Protein AF-A0A3L6TKT5-F1 (afdb_monomer)

Secondary structure (DSSP, 8-state):
----------------------------S-TT-GGG-TT--HHHHHHHHHHHSS-TTT--------PPPPPP-----S--PPPPTTTGGGG------PPPHHHHHHHHHHHHHHHHHHHHHHHHHHHHHHHHHHHHHHHHHHHHHHHHHHHHHS--TT--HHHHHHHHHHHHHHHHHHHHHTT-

Nearest PDB structures (foldseek):
  8otz-assembly1_Bz  TM=1.711E-01  e=2.193E+00  Bos taurus

Solvent-accessible surface area (backbone atoms only — not comparable to full-atom values): 12176 Å² total; per-residue (Å²): 142,87,88,81,91,81,87,87,83,90,80,88,85,87,85,81,81,79,80,78,70,81,78,76,76,79,80,79,84,66,85,76,66,64,87,78,58,88,84,71,50,72,67,54,54,53,52,50,50,60,52,64,76,40,58,81,89,76,49,80,71,80,80,68,84,79,75,87,78,79,87,80,87,72,94,74,82,91,70,91,7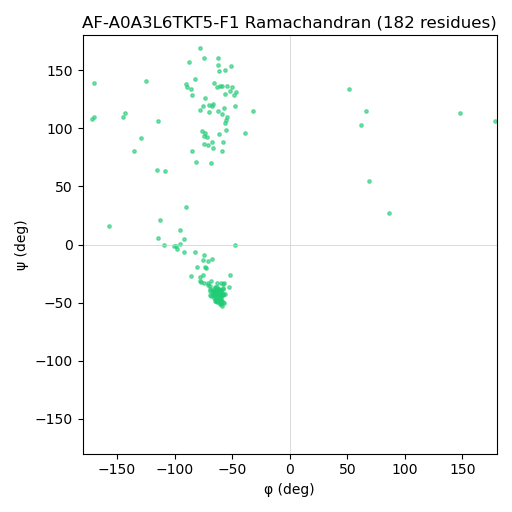0,79,80,68,74,70,66,66,58,74,71,63,70,74,74,90,71,69,79,46,74,65,56,55,50,51,52,53,51,52,50,51,52,49,52,53,49,51,51,55,51,48,54,50,50,52,49,53,53,48,53,51,49,54,53,50,52,52,52,52,51,52,51,45,49,48,53,39,52,52,61,73,70,52,84,63,88,87,53,51,72,69,56,47,53,50,50,53,51,48,49,50,54,36,46,51,56,54,54,59,67,72,73,114

Organism: Panicum miliaceum (NCBI:txid4540)

Foldseek 3Di:
DDDDDDDDDDDDDDDDPPPPDPPPPPPPPDPPPPVPDPDDDPVNVVVVVVLVPDDPVVRDDPPDPDDDDDDDDDDDDDDDDPPDPPVVVVPCPPPPDDQDPVNVVVVVVVVVVVVVVVVVVVVVVVVVVVVVVVVVVVVVLVVLVVVLVCLVPDDCPPDDPVVVVVSVVSNVVSVCVNVVVVVD

pLDDT: mean 71.4, std 21.64, range [36.22, 97.0]

Structure (mmCIF, N/CA/C/O backbone):
data_AF-A0A3L6TKT5-F1
#
_entry.id   AF-A0A3L6TKT5-F1
#
loop_
_atom_site.group_PDB
_atom_site.id
_atom_site.type_symbol
_atom_site.label_atom_id
_atom_site.label_alt_id
_atom_site.label_comp_id
_atom_site.label_asym_id
_atom_site.label_entity_id
_atom_site.label_seq_id
_atom_site.pdbx_PDB_ins_code
_atom_site.Cartn_x
_atom_site.Cartn_y
_atom_site.Cartn_z
_atom_site.occupancy
_atom_site.B_iso_or_equiv
_atom_site.auth_seq_id
_atom_site.auth_comp_id
_atom_site.auth_asym_id
_atom_site.auth_atom_id
_atom_site.pdbx_PDB_model_num
ATOM 1 N N . MET A 1 1 ? -20.736 -59.157 -5.154 1.00 41.62 1 MET A N 1
ATOM 2 C CA . MET A 1 1 ? -19.929 -60.295 -4.668 1.00 41.62 1 MET A CA 1
ATOM 3 C C . MET A 1 1 ? -19.460 -61.084 -5.874 1.00 41.62 1 MET A C 1
ATOM 5 O O . MET A 1 1 ? -20.331 -61.507 -6.612 1.00 41.62 1 MET A O 1
ATOM 9 N N . THR A 1 2 ? -18.137 -61.177 -6.057 1.00 39.53 2 THR A N 1
ATOM 10 C CA . THR A 1 2 ? -17.295 -62.292 -6.565 1.00 39.53 2 THR A CA 1
ATOM 11 C C . THR A 1 2 ? -16.090 -61.717 -7.308 1.00 39.53 2 THR A C 1
ATOM 13 O O . THR A 1 2 ? -16.236 -61.061 -8.335 1.00 39.53 2 THR A O 1
ATOM 16 N N . ALA A 1 3 ? -14.911 -61.946 -6.730 1.00 39.81 3 ALA A N 1
ATOM 17 C CA . ALA A 1 3 ? -13.593 -61.629 -7.264 1.00 39.81 3 ALA A CA 1
ATOM 18 C C . ALA A 1 3 ? -13.055 -62.771 -8.146 1.00 39.81 3 ALA A C 1
ATOM 20 O O . ALA A 1 3 ? -13.444 -63.921 -7.953 1.00 39.81 3 ALA A O 1
ATOM 21 N N . SER A 1 4 ? -12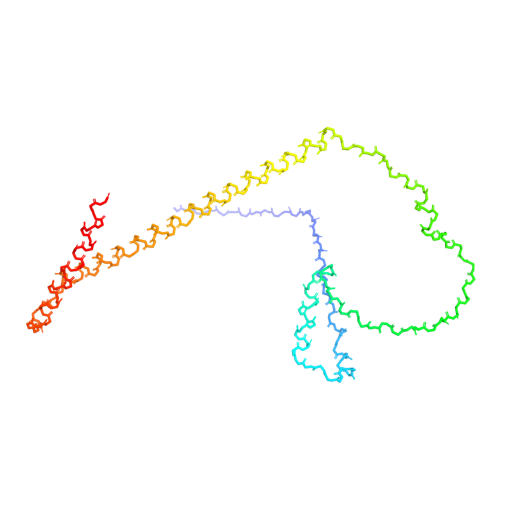.128 -62.453 -9.055 1.00 45.78 4 SER A N 1
ATOM 22 C CA . SER A 1 4 ? -11.096 -63.322 -9.673 1.00 45.78 4 SER A CA 1
ATOM 23 C C . SER A 1 4 ? -10.157 -62.369 -10.441 1.00 45.78 4 SER A C 1
ATOM 25 O O . SER A 1 4 ? -10.653 -61.611 -11.263 1.00 45.78 4 SER A O 1
ATOM 27 N N . SER A 1 5 ? -8.898 -62.100 -10.073 1.00 45.56 5 SER A N 1
ATOM 28 C CA . SER A 1 5 ? -7.685 -62.930 -9.917 1.00 45.56 5 SER A CA 1
ATOM 29 C C . SER A 1 5 ? -7.202 -63.618 -11.203 1.00 45.56 5 SER A C 1
ATOM 31 O O . SER A 1 5 ? -7.765 -64.641 -11.575 1.00 45.56 5 SER A O 1
ATOM 33 N N . SER A 1 6 ? -6.142 -63.072 -11.825 1.00 49.59 6 SER A N 1
ATOM 34 C CA . SER A 1 6 ? -4.991 -63.785 -12.439 1.00 49.59 6 SER A CA 1
ATOM 35 C C . SER A 1 6 ? -4.044 -62.745 -13.076 1.00 49.59 6 SER A C 1
ATOM 37 O O . SER A 1 6 ? -4.465 -62.010 -13.963 1.00 49.59 6 SER A O 1
ATOM 39 N N . VAL A 1 7 ? -2.880 -62.449 -12.488 1.00 39.94 7 VAL A N 1
ATOM 40 C CA . VAL A 1 7 ? -1.551 -63.045 -12.772 1.00 39.94 7 VAL A CA 1
ATOM 41 C C . VAL A 1 7 ? -1.015 -62.714 -14.176 1.00 39.94 7 VAL A C 1
ATOM 43 O O . VAL A 1 7 ? -1.566 -63.136 -15.188 1.00 39.94 7 VAL A O 1
ATOM 46 N N . ALA A 1 8 ? 0.087 -61.958 -14.183 1.00 43.41 8 ALA A N 1
ATOM 47 C CA . ALA A 1 8 ? 0.949 -61.640 -15.320 1.00 43.41 8 ALA A CA 1
ATOM 48 C C . ALA A 1 8 ? 1.897 -62.803 -15.680 1.00 43.41 8 ALA A C 1
ATOM 50 O O . ALA A 1 8 ? 2.092 -63.707 -14.865 1.00 43.41 8 ALA A O 1
ATOM 51 N N . PRO A 1 9 ? 2.579 -62.708 -16.835 1.00 48.03 9 PRO A N 1
ATOM 52 C CA . PRO A 1 9 ? 3.970 -63.138 -16.918 1.00 48.03 9 PRO A CA 1
ATOM 53 C C . PRO A 1 9 ? 4.919 -62.045 -17.449 1.00 48.03 9 PRO A C 1
ATOM 55 O O . PRO A 1 9 ? 4.594 -61.291 -18.366 1.00 48.03 9 PRO A O 1
ATOM 58 N N . GLU A 1 10 ? 6.099 -62.013 -16.826 1.00 42.25 10 GLU A N 1
ATOM 59 C CA . GLU A 1 10 ? 7.354 -61.353 -17.212 1.00 42.25 10 GLU A CA 1
ATOM 60 C C . GLU A 1 10 ? 7.887 -61.758 -18.595 1.00 42.25 10 GLU A C 1
ATOM 62 O O . GLU A 1 10 ? 7.741 -62.913 -18.988 1.00 42.25 10 GLU A O 1
ATOM 67 N N . VAL A 1 11 ? 8.597 -60.818 -19.240 1.00 44.34 11 VAL A N 1
ATOM 68 C CA . VAL A 1 11 ? 9.955 -60.913 -19.845 1.00 44.34 11 VAL A CA 1
ATOM 69 C C . VAL A 1 11 ? 10.346 -59.472 -20.258 1.00 44.34 11 VAL A C 1
ATOM 71 O O . VAL A 1 11 ? 9.609 -58.845 -21.011 1.00 44.34 11 VAL A O 1
ATOM 74 N N . ALA A 1 12 ? 11.281 -58.779 -19.586 1.00 36.22 12 ALA A N 1
ATOM 75 C CA . ALA A 1 12 ? 12.746 -58.781 -19.790 1.00 36.22 12 ALA A CA 1
ATOM 76 C C . ALA A 1 12 ? 13.151 -58.518 -21.258 1.00 36.22 12 ALA A C 1
ATOM 78 O O . ALA A 1 12 ? 12.627 -59.172 -22.148 1.00 36.22 12 ALA A O 1
ATOM 79 N N . ALA A 1 13 ? 14.100 -57.668 -21.639 1.00 39.62 13 ALA A N 1
ATOM 80 C CA . ALA A 1 13 ? 14.947 -56.649 -21.028 1.00 39.62 13 ALA A CA 1
ATOM 81 C C . ALA A 1 13 ? 15.610 -55.946 -22.237 1.00 39.62 13 ALA A C 1
ATOM 83 O O . ALA A 1 13 ? 15.997 -56.647 -23.171 1.00 39.62 13 ALA A O 1
ATOM 84 N N . ASP A 1 14 ? 15.761 -54.623 -22.253 1.00 37.31 14 ASP A N 1
ATOM 85 C CA . ASP A 1 14 ? 16.830 -54.008 -23.052 1.00 37.31 14 ASP A CA 1
ATOM 86 C C . ASP A 1 14 ? 17.353 -52.790 -22.298 1.00 37.31 14 ASP A C 1
ATOM 88 O O . ASP A 1 14 ? 16.624 -51.831 -22.033 1.00 37.31 14 ASP A O 1
ATOM 92 N N . GLY A 1 15 ? 18.577 -52.953 -21.810 1.00 37.16 15 GLY A N 1
ATOM 93 C CA . GLY A 1 15 ? 19.245 -52.061 -20.887 1.00 37.16 15 GLY A CA 1
ATOM 94 C C . GLY A 1 15 ? 20.044 -50.997 -21.620 1.00 37.16 15 GLY A C 1
ATOM 95 O O . GLY A 1 15 ? 20.783 -51.281 -22.560 1.00 37.16 15 GLY A O 1
ATOM 96 N N . HIS A 1 16 ? 19.947 -49.779 -21.110 1.00 36.56 16 HIS A N 1
ATOM 97 C CA . HIS A 1 16 ? 21.021 -48.806 -21.203 1.00 36.56 16 HIS A CA 1
ATOM 98 C C . HIS A 1 16 ? 21.145 -48.173 -19.820 1.00 36.56 16 HIS A C 1
ATOM 100 O O . HIS A 1 16 ? 20.526 -47.158 -19.511 1.00 36.56 16 HIS A O 1
ATOM 106 N N . GLU A 1 17 ? 21.832 -48.901 -18.943 1.00 38.47 17 GLU A N 1
ATOM 107 C CA . GLU A 1 17 ? 22.415 -48.341 -17.732 1.00 38.47 17 GLU A CA 1
ATOM 108 C C . GLU A 1 17 ? 23.623 -47.527 -18.198 1.00 38.47 17 GLU A C 1
ATOM 110 O O . GLU A 1 17 ? 24.689 -48.075 -18.472 1.00 38.47 17 GLU A O 1
ATOM 115 N N . ASP A 1 18 ? 23.421 -46.223 -18.378 1.00 40.53 18 ASP A N 1
ATOM 116 C CA . ASP A 1 18 ? 24.531 -45.283 -18.339 1.00 40.53 18 ASP A CA 1
ATOM 117 C C . ASP A 1 18 ? 24.966 -45.198 -16.872 1.00 40.53 18 ASP A C 1
ATOM 119 O O . ASP A 1 18 ? 24.396 -44.464 -16.061 1.00 40.53 18 ASP A O 1
ATOM 123 N N . ASP A 1 19 ? 25.941 -46.044 -16.537 1.00 44.38 19 ASP A N 1
ATOM 124 C CA .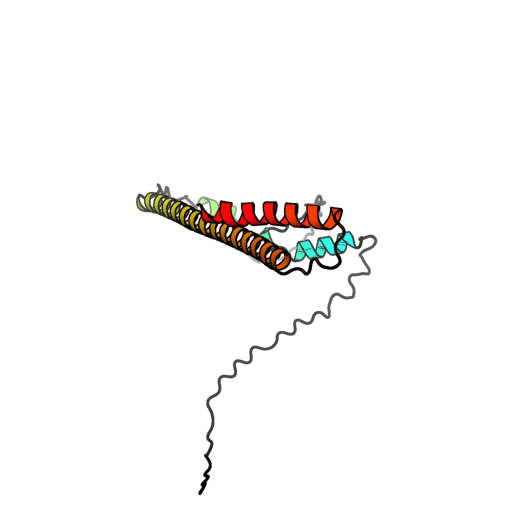 ASP A 1 19 ? 26.829 -45.895 -15.391 1.00 44.38 19 ASP A CA 1
ATOM 125 C C . ASP A 1 19 ? 27.582 -44.560 -15.534 1.00 44.38 19 ASP A C 1
ATOM 127 O O . ASP A 1 19 ? 28.739 -44.513 -15.959 1.00 44.38 19 ASP A O 1
ATOM 131 N N . ASP A 1 20 ? 26.937 -43.453 -15.167 1.00 41.00 20 ASP A N 1
ATOM 132 C CA . ASP A 1 20 ? 27.659 -42.242 -14.793 1.00 41.00 20 ASP A CA 1
ATOM 133 C C . ASP A 1 20 ? 28.242 -42.484 -13.400 1.00 41.00 20 ASP A C 1
ATOM 135 O O . ASP A 1 20 ? 27.643 -42.216 -12.358 1.00 41.00 20 ASP A O 1
ATOM 139 N N . VAL A 1 21 ? 29.427 -43.091 -13.447 1.00 46.44 21 VAL A N 1
ATOM 140 C CA . VAL A 1 21 ? 30.419 -43.210 -12.387 1.00 46.44 21 VAL A CA 1
ATOM 141 C C . VAL A 1 21 ? 30.362 -41.970 -11.500 1.00 46.44 21 VAL A C 1
ATOM 143 O O . VAL A 1 21 ? 30.684 -40.863 -11.932 1.00 46.44 21 VAL A O 1
ATOM 146 N N . GLU A 1 22 ? 29.969 -42.175 -10.243 1.00 41.38 22 GLU A N 1
ATOM 147 C CA . GLU A 1 22 ? 30.253 -41.237 -9.168 1.00 41.38 22 GLU A CA 1
ATOM 148 C C . GLU A 1 22 ? 31.771 -41.020 -9.149 1.00 41.38 22 GLU A C 1
ATOM 150 O O . GLU A 1 22 ? 32.534 -41.850 -8.648 1.00 41.38 22 GLU A O 1
ATOM 155 N N . GLU A 1 23 ? 32.233 -39.924 -9.756 1.00 42.47 23 GLU A N 1
ATOM 156 C CA . GLU A 1 23 ? 33.564 -39.396 -9.500 1.00 42.47 23 GLU A CA 1
ATOM 157 C C . GLU A 1 23 ? 33.571 -38.908 -8.047 1.00 42.47 23 GLU A C 1
ATOM 159 O O . GLU A 1 23 ? 33.373 -37.729 -7.748 1.00 42.47 23 GLU A O 1
ATOM 164 N N . GLU A 1 24 ? 33.796 -39.843 -7.122 1.00 42.78 24 GLU A N 1
ATOM 165 C CA . GLU A 1 24 ? 34.421 -39.535 -5.846 1.00 42.78 24 GLU A CA 1
ATOM 166 C C . GLU A 1 24 ? 35.786 -38.903 -6.162 1.00 42.78 24 GLU A C 1
ATOM 168 O O . GLU A 1 24 ? 36.814 -39.574 -6.290 1.00 42.78 24 GLU A O 1
ATOM 173 N N . GLU A 1 25 ? 35.804 -37.579 -6.333 1.00 41.38 25 GLU A N 1
ATOM 174 C CA . GLU A 1 25 ? 37.030 -36.802 -6.230 1.00 41.38 25 GLU A CA 1
ATOM 175 C C . GLU A 1 25 ? 37.555 -36.977 -4.801 1.00 41.38 25 GLU A C 1
ATOM 177 O O . GLU A 1 25 ? 37.144 -36.301 -3.854 1.00 41.38 25 GLU A O 1
ATOM 182 N N . ASN A 1 26 ? 38.472 -37.937 -4.678 1.00 39.47 26 ASN A N 1
ATOM 183 C CA . ASN A 1 26 ? 39.412 -38.122 -3.585 1.00 39.47 26 ASN A CA 1
ATOM 184 C C . ASN A 1 26 ? 39.946 -36.765 -3.095 1.00 39.47 26 ASN A C 1
ATOM 186 O O . ASN A 1 26 ? 40.917 -36.228 -3.625 1.00 39.47 26 ASN A O 1
ATOM 190 N N . ASN A 1 27 ? 39.338 -36.229 -2.038 1.00 46.75 27 ASN A N 1
ATOM 191 C CA . ASN A 1 27 ? 39.812 -35.052 -1.310 1.00 46.75 27 ASN A CA 1
ATOM 192 C C . ASN A 1 27 ? 40.755 -35.441 -0.155 1.00 46.75 27 ASN A C 1
ATOM 194 O O . ASN A 1 27 ? 40.785 -34.778 0.880 1.00 46.75 27 ASN A O 1
ATOM 198 N N . GLU A 1 28 ? 41.535 -36.514 -0.306 1.00 47.41 28 GLU A N 1
ATOM 199 C CA . GLU A 1 28 ? 42.464 -36.975 0.739 1.00 47.41 28 GLU A CA 1
ATOM 200 C C . GLU A 1 28 ? 43.889 -36.408 0.619 1.00 47.41 28 GLU A C 1
ATOM 202 O O . GLU A 1 28 ? 44.754 -36.719 1.434 1.00 47.41 28 GLU A O 1
ATOM 207 N N . GLU A 1 29 ? 44.150 -35.498 -0.322 1.00 50.06 29 GLU A N 1
ATOM 208 C CA . GLU A 1 29 ? 45.457 -34.840 -0.440 1.00 50.06 29 GLU A CA 1
ATOM 209 C C . GLU A 1 29 ? 45.392 -33.333 -0.174 1.00 50.06 29 GLU A C 1
ATOM 211 O O . GLU A 1 29 ? 45.695 -32.532 -1.051 1.00 50.06 29 GLU A O 1
ATOM 216 N N . ASP A 1 30 ? 45.034 -32.897 1.038 1.00 46.81 30 ASP A N 1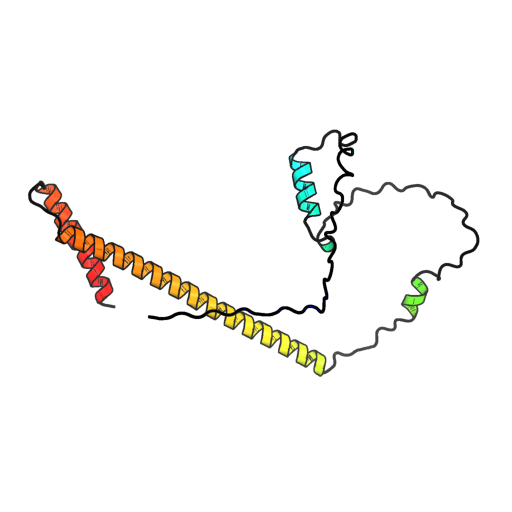
ATOM 217 C CA . ASP A 1 30 ? 45.428 -31.538 1.465 1.00 46.81 30 ASP A CA 1
ATOM 218 C C . ASP A 1 30 ? 45.476 -31.306 2.990 1.00 46.81 30 ASP A C 1
ATOM 220 O O . ASP A 1 30 ? 45.579 -30.164 3.453 1.00 46.81 30 ASP A O 1
ATOM 224 N N . GLU A 1 31 ? 45.491 -32.360 3.815 1.00 47.41 31 GLU A N 1
ATOM 225 C CA . GLU A 1 31 ? 45.613 -32.189 5.274 1.00 47.41 31 GLU A CA 1
ATOM 226 C C . GLU A 1 31 ? 47.007 -31.717 5.729 1.00 47.41 31 GLU A C 1
ATOM 228 O O . GLU A 1 31 ? 47.158 -31.217 6.844 1.00 47.41 31 GLU A O 1
ATOM 233 N N . ASN A 1 32 ? 48.037 -31.771 4.874 1.00 52.03 32 ASN A N 1
ATOM 234 C CA . ASN A 1 32 ? 49.418 -31.522 5.306 1.00 52.03 32 ASN A CA 1
ATOM 235 C C . ASN A 1 32 ? 50.092 -30.251 4.750 1.00 52.03 32 ASN A C 1
ATOM 237 O O . ASN A 1 32 ? 51.317 -30.126 4.781 1.00 52.03 32 ASN A O 1
ATOM 241 N N . ASN A 1 33 ? 49.332 -29.250 4.291 1.00 47.97 33 ASN A N 1
ATOM 242 C CA . ASN A 1 33 ? 49.908 -27.929 3.970 1.00 47.97 33 ASN A CA 1
ATOM 243 C C . ASN A 1 33 ? 49.799 -26.910 5.126 1.00 47.97 33 ASN A C 1
ATOM 245 O O . ASN A 1 33 ? 50.034 -25.710 4.954 1.00 47.97 33 ASN A O 1
ATOM 249 N N . GLN A 1 34 ? 49.454 -27.368 6.332 1.00 49.91 34 GLN A N 1
ATOM 250 C CA . GLN A 1 34 ? 49.451 -26.521 7.530 1.00 49.91 34 GLN A CA 1
ATOM 251 C C . GLN A 1 34 ? 50.870 -26.247 8.055 1.00 49.91 34 GLN A C 1
ATOM 253 O O . GLN A 1 34 ? 51.125 -25.186 8.623 1.00 49.91 34 GLN A O 1
ATOM 258 N N . GLY A 1 35 ? 51.831 -27.137 7.780 1.00 48.78 35 GLY A N 1
ATOM 259 C CA . GLY A 1 35 ? 53.201 -27.034 8.297 1.00 48.78 35 GLY A CA 1
ATOM 260 C C . GLY A 1 35 ? 54.033 -25.859 7.761 1.00 48.78 35 GLY A C 1
ATOM 261 O O . GLY A 1 35 ? 55.088 -25.562 8.315 1.00 48.78 35 GLY A O 1
ATOM 262 N N . ARG A 1 36 ? 53.590 -25.163 6.700 1.00 56.25 36 ARG A N 1
ATOM 263 C CA . ARG A 1 36 ? 54.328 -24.029 6.094 1.00 56.25 36 ARG A CA 1
ATOM 264 C C . ARG A 1 36 ? 53.631 -22.672 6.215 1.00 56.25 36 ARG A C 1
ATOM 266 O O . ARG A 1 36 ? 54.121 -21.693 5.655 1.00 56.25 36 ARG A O 1
ATOM 273 N N . ARG A 1 37 ? 52.503 -22.576 6.926 1.00 57.16 37 ARG A N 1
ATOM 274 C CA . ARG A 1 37 ? 51.708 -21.335 7.025 1.00 57.16 37 ARG A CA 1
ATOM 275 C C . ARG A 1 37 ? 51.830 -20.716 8.410 1.00 57.16 37 ARG A C 1
ATOM 277 O O . ARG A 1 37 ? 50.857 -20.577 9.140 1.00 57.16 37 ARG A O 1
ATOM 284 N N . LEU A 1 38 ? 53.045 -20.317 8.774 1.00 56.38 38 LEU A N 1
ATOM 285 C CA . LEU A 1 38 ? 53.24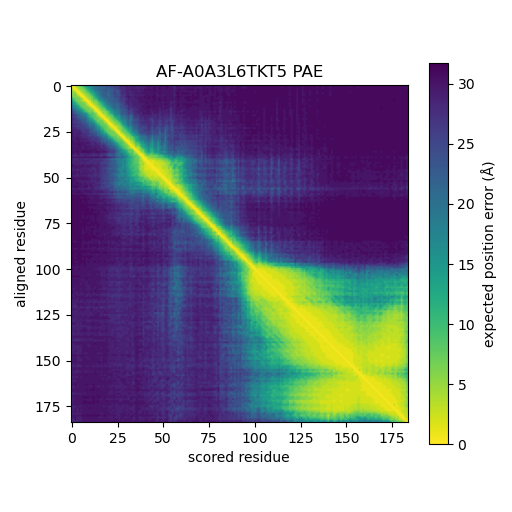6 -19.492 9.961 1.00 56.38 38 LEU A CA 1
ATOM 286 C C . LEU A 1 38 ? 52.626 -18.104 9.703 1.00 56.38 38 LEU A C 1
ATOM 288 O O . LEU A 1 38 ? 53.058 -17.400 8.792 1.00 56.38 38 LEU A O 1
ATOM 292 N N . SER A 1 39 ? 51.632 -17.730 10.522 1.00 61.25 39 SER A N 1
ATOM 293 C CA . SER A 1 39 ? 50.986 -16.402 10.665 1.00 61.25 39 SER A CA 1
ATOM 294 C C . SER A 1 39 ? 49.807 -15.997 9.759 1.00 61.25 39 SER A C 1
ATOM 296 O O . SER A 1 39 ? 49.576 -14.806 9.573 1.00 61.25 39 SER A O 1
ATOM 298 N N . TRP A 1 40 ? 49.003 -16.927 9.234 1.00 59.28 40 TRP A N 1
ATOM 299 C CA . TRP A 1 40 ? 47.724 -16.526 8.617 1.00 59.28 40 TRP A CA 1
ATOM 300 C C . TRP A 1 40 ? 46.636 -16.417 9.681 1.00 59.28 40 TRP A C 1
ATOM 302 O O . TRP A 1 40 ? 46.438 -17.347 10.462 1.00 59.28 40 TRP A O 1
ATOM 312 N N . THR A 1 41 ? 45.936 -15.285 9.716 1.00 67.88 41 THR A N 1
ATOM 313 C CA . THR A 1 41 ? 44.765 -15.134 10.583 1.00 67.88 41 THR A CA 1
ATOM 314 C C . THR A 1 41 ? 43.580 -15.905 10.005 1.00 67.88 41 THR A C 1
ATOM 316 O O . THR A 1 41 ? 43.525 -16.213 8.811 1.00 67.88 41 THR A O 1
ATOM 319 N N . GLU A 1 42 ? 42.587 -16.201 10.836 1.00 67.44 42 GLU A N 1
ATOM 320 C CA . GLU A 1 42 ? 41.342 -16.827 10.385 1.00 67.44 42 GLU A CA 1
ATOM 321 C C . GLU A 1 42 ? 40.639 -15.998 9.294 1.00 67.44 42 GLU A C 1
ATOM 323 O O . GLU A 1 42 ? 40.114 -16.547 8.324 1.00 67.44 42 GLU A O 1
ATOM 328 N N . ALA A 1 43 ? 40.763 -14.670 9.362 1.00 68.19 43 ALA A N 1
ATOM 329 C CA . ALA A 1 43 ? 40.303 -13.757 8.321 1.00 68.19 43 ALA A CA 1
ATOM 330 C C . ALA A 1 43 ? 41.031 -13.960 6.977 1.00 68.19 43 ALA A C 1
ATOM 332 O O . ALA A 1 43 ? 40.402 -13.882 5.920 1.00 68.19 43 ALA A O 1
ATOM 333 N N . ASP A 1 44 ? 42.330 -14.273 6.990 1.00 72.06 44 ASP A N 1
ATOM 334 C CA . ASP A 1 44 ? 43.098 -14.538 5.768 1.00 72.06 44 ASP A CA 1
ATOM 335 C C . ASP A 1 44 ? 42.699 -15.873 5.123 1.00 72.06 44 ASP A C 1
ATOM 337 O O . ASP A 1 44 ? 42.664 -15.994 3.894 1.00 72.06 44 ASP A O 1
ATOM 341 N N . ASN A 1 45 ? 42.325 -16.863 5.938 1.00 72.62 45 ASN A N 1
ATOM 342 C CA . ASN A 1 45 ? 41.793 -18.138 5.455 1.00 72.62 45 ASN A CA 1
ATOM 343 C C . ASN A 1 45 ? 40.402 -17.977 4.830 1.00 72.62 45 ASN A C 1
ATOM 345 O O . ASN A 1 45 ? 40.158 -18.497 3.738 1.00 72.62 45 ASN A O 1
ATOM 349 N N . ILE A 1 46 ? 39.518 -17.208 5.471 1.00 73.19 46 ILE A N 1
ATOM 350 C CA . ILE A 1 46 ? 38.188 -16.877 4.939 1.00 73.19 46 ILE A CA 1
ATOM 351 C C . ILE A 1 46 ? 38.322 -16.116 3.614 1.00 73.19 46 ILE A C 1
ATOM 353 O O . ILE A 1 46 ? 37.662 -16.446 2.626 1.00 73.19 46 ILE A O 1
ATOM 357 N N . ARG A 1 47 ? 39.242 -15.148 3.547 1.00 69.88 47 ARG A N 1
ATOM 358 C CA . ARG A 1 47 ? 39.510 -14.380 2.328 1.00 69.88 47 ARG A CA 1
ATOM 359 C C . ARG A 1 47 ? 40.017 -15.259 1.187 1.00 69.88 47 ARG A C 1
ATOM 361 O O . ARG A 1 47 ? 39.650 -15.032 0.038 1.00 69.88 47 ARG A O 1
ATOM 368 N N . LEU A 1 48 ? 40.849 -16.259 1.476 1.00 69.25 48 LEU A N 1
ATOM 369 C CA . LEU A 1 48 ? 41.365 -17.153 0.443 1.00 69.25 48 LEU A CA 1
ATOM 370 C C . LEU A 1 48 ? 40.279 -18.068 -0.134 1.00 69.25 48 LEU A C 1
ATOM 372 O O . LEU A 1 48 ? 40.279 -18.287 -1.346 1.00 69.25 48 LEU A O 1
ATOM 376 N N . LYS A 1 49 ? 39.360 -18.559 0.708 1.00 69.94 49 LYS A N 1
ATOM 377 C CA . LYS A 1 49 ? 38.183 -19.320 0.260 1.00 69.94 49 LYS A CA 1
ATOM 378 C C . LYS A 1 49 ? 37.316 -18.469 -0.671 1.00 69.94 49 LYS A C 1
ATOM 380 O O . LYS A 1 49 ? 37.136 -18.833 -1.826 1.00 69.94 49 LYS A O 1
ATOM 385 N N . LEU A 1 50 ? 36.979 -17.249 -0.248 1.00 68.31 50 LEU A N 1
ATOM 386 C CA . LEU A 1 50 ? 36.185 -16.311 -1.050 1.00 68.31 50 LEU A CA 1
ATOM 387 C C . LEU A 1 50 ? 36.821 -15.980 -2.415 1.00 68.31 50 LEU A C 1
ATOM 389 O O . LEU A 1 50 ? 36.123 -15.768 -3.400 1.00 68.31 50 LEU A O 1
ATOM 393 N N . VAL A 1 51 ? 38.155 -15.932 -2.490 1.00 66.56 51 VAL A N 1
ATOM 394 C CA . VAL A 1 51 ? 38.892 -15.695 -3.744 1.00 66.56 51 VAL A CA 1
ATOM 395 C C . VAL A 1 51 ? 38.959 -16.951 -4.619 1.00 66.56 51 VAL A C 1
ATOM 397 O O . VAL A 1 51 ? 39.094 -16.821 -5.833 1.00 66.56 51 VAL A O 1
ATOM 400 N N . ARG A 1 52 ? 38.911 -18.162 -4.048 1.00 65.12 52 ARG A N 1
ATOM 401 C CA . ARG A 1 52 ? 38.851 -19.424 -4.809 1.00 65.12 52 ARG A CA 1
ATOM 402 C C . ARG A 1 52 ? 37.466 -19.666 -5.414 1.00 65.12 52 ARG A C 1
ATOM 404 O O . ARG A 1 52 ? 37.418 -20.156 -6.536 1.00 65.12 52 ARG A O 1
ATOM 411 N N . ASP A 1 53 ? 36.408 -19.232 -4.736 1.00 67.50 53 ASP A N 1
ATOM 412 C CA . ASP A 1 53 ? 35.020 -19.380 -5.200 1.00 67.50 53 ASP A CA 1
ATOM 413 C C . ASP A 1 53 ? 34.656 -18.408 -6.338 1.00 67.50 53 ASP A C 1
ATOM 415 O O . ASP A 1 53 ? 33.604 -18.522 -6.965 1.00 67.50 53 ASP A O 1
ATOM 419 N N . GLN A 1 54 ? 35.529 -17.440 -6.642 1.00 67.75 54 GLN A N 1
ATOM 420 C CA . GLN A 1 54 ? 35.339 -16.551 -7.782 1.00 67.75 54 GLN A CA 1
ATOM 421 C C . GLN A 1 54 ? 35.806 -17.192 -9.097 1.00 67.75 54 GLN A C 1
ATOM 423 O O . GLN A 1 54 ? 36.869 -17.826 -9.135 1.00 67.75 54 GLN A O 1
ATOM 428 N N . PRO A 1 55 ? 35.095 -16.948 -10.214 1.00 67.81 55 PRO A N 1
ATOM 429 C CA . PRO A 1 55 ? 35.551 -17.351 -11.535 1.00 67.81 55 PRO A CA 1
ATOM 430 C C . PRO A 1 55 ? 36.991 -16.892 -11.791 1.00 67.81 55 PRO A C 1
ATOM 432 O O . PRO A 1 55 ? 37.355 -15.746 -11.527 1.00 67.81 55 PRO A O 1
ATOM 435 N N . LYS A 1 56 ? 37.829 -17.775 -12.352 1.00 66.19 56 LYS A N 1
ATOM 436 C CA . LYS A 1 56 ? 39.272 -17.517 -12.550 1.00 66.19 56 LYS A CA 1
ATOM 437 C C . LYS A 1 56 ? 39.564 -16.189 -13.276 1.00 66.19 56 LYS A C 1
ATOM 439 O O . LYS A 1 56 ? 40.631 -15.617 -13.074 1.00 66.19 56 LYS A O 1
ATOM 444 N N . TRP A 1 57 ? 38.622 -15.700 -14.086 1.00 67.31 57 TRP A N 1
ATOM 445 C CA . TRP A 1 57 ? 38.715 -14.463 -14.864 1.00 67.31 57 TRP A CA 1
ATOM 446 C C . TRP A 1 57 ? 38.424 -13.171 -14.072 1.00 67.31 57 TRP A C 1
ATOM 448 O O . TRP A 1 57 ? 38.869 -12.111 -14.502 1.00 67.31 57 TRP A O 1
ATOM 458 N N . THR A 1 58 ? 37.759 -13.234 -12.910 1.00 63.47 58 THR A N 1
ATOM 459 C CA . THR A 1 58 ? 37.558 -12.084 -11.996 1.00 63.47 58 THR A CA 1
ATOM 460 C C . THR A 1 58 ? 38.547 -12.073 -10.827 1.00 63.47 58 THR A C 1
ATOM 462 O O . THR A 1 58 ? 38.535 -11.171 -9.986 1.00 63.47 58 THR A O 1
ATOM 465 N N . ARG A 1 59 ? 39.429 -13.077 -10.754 1.00 64.06 59 ARG A N 1
ATOM 466 C CA . ARG A 1 59 ? 40.332 -13.294 -9.624 1.00 64.06 59 ARG A CA 1
ATOM 467 C C . ARG A 1 59 ? 41.505 -12.312 -9.652 1.00 64.06 59 ARG A C 1
ATOM 469 O O . ARG A 1 59 ? 42.517 -12.526 -10.321 1.00 64.06 59 ARG A O 1
ATOM 476 N N . ASN A 1 60 ? 41.392 -11.239 -8.876 1.00 60.50 60 ASN A N 1
ATOM 477 C CA . ASN A 1 60 ? 42.451 -10.243 -8.727 1.00 60.50 60 ASN A CA 1
ATOM 478 C C . ASN A 1 60 ? 43.593 -10.782 -7.857 1.00 60.50 60 ASN A C 1
ATOM 480 O O . ASN A 1 60 ? 43.595 -10.650 -6.634 1.00 60.50 60 ASN A O 1
ATOM 484 N N . TYR A 1 61 ? 44.606 -11.365 -8.494 1.00 58.25 61 TYR A N 1
ATOM 485 C CA . TYR A 1 61 ? 45.883 -11.605 -7.834 1.00 58.25 61 TYR A CA 1
ATOM 486 C C . TYR A 1 61 ? 46.580 -10.265 -7.604 1.00 58.25 61 TYR A C 1
ATOM 488 O O . TYR A 1 61 ? 47.003 -9.609 -8.560 1.00 58.25 61 TYR A O 1
ATOM 496 N N . CYS A 1 62 ? 46.756 -9.871 -6.342 1.00 51.56 62 CYS A N 1
ATOM 497 C CA . CYS A 1 62 ? 47.724 -8.839 -5.994 1.00 51.56 62 CYS A CA 1
ATOM 498 C C . CYS A 1 62 ? 49.088 -9.282 -6.536 1.00 51.56 62 CYS A C 1
ATOM 500 O O . CYS A 1 62 ? 49.687 -10.234 -6.032 1.00 51.56 62 CYS A O 1
ATOM 502 N N . LYS A 1 63 ? 49.567 -8.630 -7.602 1.00 54.22 63 LYS A N 1
ATOM 503 C CA . LYS A 1 63 ? 50.884 -8.902 -8.181 1.00 54.22 63 LYS A CA 1
ATOM 504 C C . LYS A 1 63 ? 51.948 -8.453 -7.181 1.00 54.22 63 LYS A C 1
ATOM 506 O O . LYS A 1 63 ? 52.418 -7.320 -7.227 1.00 54.22 63 LYS A O 1
ATOM 511 N N . GLY A 1 64 ? 52.327 -9.347 -6.270 1.00 54.72 64 GLY A N 1
ATOM 512 C CA . GLY A 1 64 ? 53.563 -9.216 -5.510 1.00 54.72 64 GLY A CA 1
ATOM 513 C C . GLY A 1 64 ? 54.724 -9.050 -6.490 1.00 54.72 64 GLY A C 1
ATOM 514 O O . GLY A 1 64 ? 54.762 -9.707 -7.535 1.00 54.72 64 GLY A O 1
ATOM 515 N N . LYS A 1 65 ? 55.639 -8.119 -6.198 1.00 50.06 65 LYS A N 1
ATOM 516 C CA . LYS A 1 65 ? 56.796 -7.828 -7.051 1.00 50.06 65 LYS A CA 1
ATOM 517 C C . LYS A 1 65 ? 57.577 -9.123 -7.294 1.00 50.06 65 LYS A C 1
ATOM 519 O O . LYS A 1 65 ? 58.196 -9.651 -6.374 1.00 50.06 65 LYS A O 1
ATOM 524 N N . LYS A 1 66 ? 57.541 -9.638 -8.526 1.00 55.69 66 LYS A N 1
ATOM 525 C CA . LYS A 1 66 ? 58.352 -10.791 -8.925 1.00 55.69 66 LYS A CA 1
ATOM 526 C C . LYS A 1 66 ? 59.825 -10.400 -8.794 1.00 55.69 66 LYS A C 1
ATOM 528 O O . LYS A 1 66 ? 60.284 -9.506 -9.504 1.00 55.69 66 LYS A O 1
ATOM 533 N N . LYS A 1 67 ? 60.555 -11.048 -7.883 1.00 55.84 67 LYS A N 1
ATOM 534 C CA . LYS A 1 67 ? 62.019 -11.070 -7.947 1.00 55.84 67 LYS A CA 1
ATOM 535 C C . LYS A 1 67 ? 62.406 -11.783 -9.247 1.00 55.84 67 LYS A C 1
ATOM 537 O O . LYS A 1 67 ? 61.765 -12.762 -9.627 1.00 55.84 67 LYS A O 1
ATOM 542 N N . LYS A 1 68 ? 63.376 -11.221 -9.969 1.00 49.28 68 LYS A N 1
ATOM 543 C CA . LYS A 1 68 ? 63.940 -11.830 -11.176 1.00 49.28 68 LYS A CA 1
ATOM 544 C C . LYS A 1 68 ? 64.674 -13.096 -10.729 1.00 49.28 68 LYS A C 1
ATOM 546 O O . LYS A 1 68 ? 65.552 -12.985 -9.883 1.00 49.28 68 LYS A O 1
ATOM 551 N N . ASN A 1 69 ? 64.272 -14.252 -11.245 1.00 50.12 69 ASN A N 1
ATOM 552 C CA . ASN A 1 69 ? 65.032 -15.487 -11.084 1.00 50.12 69 ASN A CA 1
ATOM 553 C C . ASN A 1 69 ? 66.023 -15.587 -12.247 1.00 50.12 69 ASN A C 1
ATOM 555 O O . ASN A 1 69 ? 65.652 -15.305 -13.391 1.00 50.12 69 ASN A O 1
ATOM 559 N N . ASP A 1 70 ? 67.258 -15.947 -11.920 1.00 46.69 70 ASP A N 1
ATOM 560 C CA . ASP A 1 70 ? 68.366 -16.163 -12.848 1.00 46.69 70 ASP A CA 1
ATOM 561 C C . ASP A 1 70 ? 68.056 -17.300 -13.842 1.00 46.69 70 ASP A C 1
ATOM 563 O O . ASP A 1 70 ? 67.293 -18.216 -13.512 1.00 46.69 70 ASP A O 1
ATOM 567 N N . PRO A 1 71 ? 68.592 -17.252 -15.076 1.00 44.12 71 PRO A N 1
ATOM 568 C CA . PRO A 1 71 ? 68.324 -18.274 -16.078 1.00 44.12 71 PRO A CA 1
ATOM 569 C C . PRO A 1 71 ? 69.009 -19.591 -15.695 1.00 44.12 71 PRO A C 1
ATOM 571 O O . PRO A 1 71 ? 70.228 -19.661 -15.572 1.00 44.12 71 PRO A O 1
ATOM 574 N N . ILE A 1 72 ? 68.203 -20.638 -15.524 1.00 45.97 72 ILE A N 1
ATOM 575 C CA . ILE A 1 72 ? 68.666 -22.025 -15.480 1.00 45.97 72 ILE A CA 1
ATOM 576 C C . ILE A 1 72 ? 68.988 -22.429 -16.920 1.00 45.97 72 ILE A C 1
ATOM 578 O O . ILE A 1 72 ? 68.104 -22.394 -17.780 1.00 45.97 72 ILE A O 1
ATOM 582 N N . ASP A 1 73 ? 70.246 -22.779 -17.167 1.00 41.19 73 ASP A N 1
ATOM 583 C CA . ASP A 1 73 ? 70.713 -23.339 -18.431 1.00 41.19 73 ASP A CA 1
ATOM 584 C C . ASP A 1 73 ? 70.321 -24.821 -18.501 1.00 41.19 73 ASP A C 1
ATOM 586 O O . ASP A 1 73 ? 70.724 -25.631 -17.665 1.00 41.19 73 ASP A O 1
ATOM 590 N N . LEU A 1 74 ? 69.459 -25.154 -19.457 1.00 44.69 74 LEU A N 1
ATOM 591 C CA . LEU A 1 74 ? 69.043 -26.514 -19.784 1.00 44.69 74 LEU A CA 1
ATOM 592 C C . LEU A 1 74 ? 69.228 -26.664 -21.291 1.00 44.69 74 LEU A C 1
ATOM 594 O O . LEU A 1 74 ? 68.340 -26.335 -22.081 1.00 44.69 74 LEU A O 1
ATOM 598 N N . GLU A 1 75 ? 70.409 -27.146 -21.672 1.00 47.38 75 GLU A N 1
ATOM 599 C CA . GLU A 1 75 ? 70.673 -27.692 -22.998 1.00 47.38 75 GLU A CA 1
ATOM 600 C C . GLU A 1 75 ? 69.668 -28.820 -23.276 1.00 47.38 75 GLU A C 1
ATOM 602 O O . GLU A 1 75 ? 69.767 -29.923 -22.739 1.00 47.38 75 GLU A O 1
ATOM 607 N N . ILE A 1 76 ? 68.674 -28.540 -24.119 1.00 40.12 76 ILE A N 1
ATOM 608 C CA . ILE A 1 76 ? 67.808 -29.558 -24.712 1.00 40.12 76 ILE A CA 1
ATOM 609 C C . ILE A 1 76 ? 68.084 -29.549 -26.208 1.00 40.12 76 ILE A C 1
ATOM 611 O O . ILE A 1 76 ? 67.714 -28.629 -26.941 1.00 40.12 76 ILE A O 1
ATOM 615 N N . ALA A 1 77 ? 68.793 -30.591 -26.626 1.00 44.84 77 ALA A N 1
ATOM 616 C CA . ALA A 1 77 ? 69.075 -30.916 -28.005 1.00 44.84 77 ALA A CA 1
ATOM 617 C C . ALA A 1 77 ? 67.777 -31.114 -28.808 1.00 44.84 77 ALA A C 1
ATOM 619 O O . ALA A 1 77 ? 66.862 -31.808 -28.376 1.00 44.84 77 ALA A O 1
ATOM 620 N N . GLY A 1 78 ? 67.756 -30.544 -30.015 1.00 51.56 78 GLY A N 1
ATOM 621 C CA . GLY A 1 78 ? 67.066 -31.134 -31.161 1.00 51.56 78 GLY A CA 1
ATOM 622 C C . GLY A 1 78 ? 65.539 -31.176 -31.138 1.00 51.56 78 GLY A C 1
ATOM 623 O O . GLY A 1 78 ? 64.975 -32.226 -31.412 1.00 51.56 78 GLY A O 1
ATOM 624 N N . GLU A 1 79 ? 64.859 -30.045 -30.942 1.00 43.91 79 GLU A N 1
ATOM 625 C CA . GLU A 1 79 ? 63.466 -29.931 -31.393 1.00 43.91 79 GLU A CA 1
ATOM 626 C C . GLU A 1 79 ? 63.181 -28.519 -31.919 1.00 43.91 79 GLU A C 1
ATOM 628 O O . GLU A 1 79 ? 63.228 -27.526 -31.185 1.00 43.91 79 GLU A O 1
ATOM 633 N N . ALA A 1 80 ? 62.933 -28.411 -33.227 1.00 53.44 80 ALA A N 1
ATOM 634 C CA . ALA A 1 80 ? 62.605 -27.157 -33.894 1.00 53.44 80 ALA A CA 1
ATOM 635 C C . ALA A 1 80 ? 61.195 -26.706 -33.487 1.00 53.44 80 ALA A C 1
ATOM 637 O O . ALA A 1 80 ? 60.204 -26.980 -34.161 1.00 53.44 80 ALA A O 1
ATOM 638 N N . ARG A 1 81 ? 61.107 -26.003 -32.357 1.00 50.81 81 ARG A N 1
ATOM 639 C CA . ARG A 1 81 ? 59.878 -25.337 -31.914 1.00 50.81 81 ARG A CA 1
ATOM 640 C C . ARG A 1 81 ? 59.459 -24.303 -32.971 1.00 50.81 81 ARG A C 1
ATOM 642 O O . ARG A 1 81 ? 60.325 -23.570 -33.460 1.00 50.81 81 ARG A O 1
ATOM 649 N N . PRO A 1 82 ? 58.166 -24.203 -33.334 1.00 61.16 82 PRO A N 1
ATOM 650 C CA . PRO A 1 82 ? 57.712 -23.243 -34.333 1.00 61.16 82 PRO A CA 1
ATOM 651 C C . PRO A 1 82 ? 58.130 -21.828 -33.924 1.00 61.16 82 PRO A C 1
ATOM 653 O O . PRO A 1 82 ? 57.932 -21.415 -32.778 1.00 61.16 82 PRO A O 1
ATOM 656 N N . MET A 1 83 ? 58.754 -21.106 -34.863 1.00 49.12 83 MET A N 1
ATOM 657 C CA . MET A 1 83 ? 59.229 -19.739 -34.658 1.00 49.12 83 MET A CA 1
ATOM 658 C C . MET A 1 83 ? 58.152 -18.883 -33.986 1.00 49.12 83 MET A C 1
ATOM 660 O O . MET A 1 83 ? 56.996 -18.856 -34.409 1.00 49.12 83 MET A O 1
ATOM 664 N N . GLY A 1 84 ? 58.564 -18.171 -32.938 1.00 50.03 84 GLY A N 1
ATOM 665 C CA . GLY A 1 84 ? 57.697 -17.332 -32.127 1.00 50.03 84 GLY A CA 1
ATOM 666 C C . GLY A 1 84 ? 56.846 -16.344 -32.931 1.00 50.03 84 GLY A C 1
ATOM 667 O O . GLY A 1 84 ? 57.209 -15.862 -34.002 1.00 50.03 84 GLY A O 1
ATOM 668 N N . THR A 1 85 ? 55.723 -15.996 -32.312 1.00 57.72 85 THR A N 1
ATOM 669 C CA . THR A 1 85 ? 54.535 -15.232 -32.734 1.00 57.72 85 THR A CA 1
ATOM 670 C C . THR A 1 85 ? 54.760 -13.896 -33.469 1.00 57.72 85 THR A C 1
ATOM 672 O O . THR A 1 85 ? 53.794 -13.226 -33.832 1.00 57.72 85 THR A O 1
ATOM 675 N N . LYS A 1 86 ? 56.000 -13.457 -33.696 1.00 56.41 86 LYS A N 1
ATOM 676 C CA . LYS A 1 86 ? 56.302 -12.165 -34.331 1.00 56.41 86 LYS A CA 1
ATOM 677 C C . LYS A 1 86 ? 56.102 -12.186 -35.849 1.00 56.41 86 LYS A C 1
ATOM 679 O O . LYS A 1 86 ? 55.668 -11.181 -36.399 1.00 56.41 86 LYS A O 1
ATOM 684 N N . THR A 1 87 ? 56.336 -13.313 -36.519 1.00 50.34 87 THR A N 1
ATOM 685 C CA . THR A 1 87 ? 56.136 -13.431 -37.977 1.00 50.34 87 THR A CA 1
ATOM 686 C C . THR A 1 87 ? 54.695 -13.775 -38.361 1.00 50.34 87 THR A C 1
ATOM 688 O O . THR A 1 87 ? 54.238 -13.350 -39.418 1.00 50.34 87 THR A O 1
ATOM 691 N N . ALA A 1 88 ? 53.931 -14.443 -37.488 1.00 51.62 88 ALA A N 1
ATOM 692 C CA . ALA A 1 88 ? 52.507 -14.723 -37.715 1.00 51.62 88 ALA A CA 1
ATOM 693 C C . ALA A 1 88 ? 51.629 -13.455 -37.673 1.00 51.62 88 ALA A C 1
ATOM 695 O O . ALA A 1 88 ? 50.652 -13.352 -38.411 1.00 51.62 88 ALA A O 1
ATOM 696 N N . LYS A 1 89 ? 52.001 -12.447 -36.869 1.00 54.41 89 LYS A N 1
ATOM 697 C CA . LYS A 1 89 ? 51.286 -11.159 -36.829 1.00 54.41 89 LYS A CA 1
ATOM 698 C C . LYS A 1 89 ? 51.509 -10.284 -38.064 1.00 54.41 89 LYS A C 1
ATOM 700 O O . LYS A 1 89 ? 50.691 -9.413 -38.323 1.00 54.41 89 LYS A O 1
ATOM 705 N N . ALA A 1 90 ? 52.572 -10.515 -38.834 1.00 54.22 90 ALA A N 1
ATOM 706 C CA . ALA A 1 90 ? 52.886 -9.699 -40.008 1.00 54.22 90 ALA A CA 1
ATOM 707 C C . ALA A 1 90 ? 51.983 -9.991 -41.223 1.00 54.22 90 ALA A C 1
ATOM 709 O O . ALA A 1 90 ? 51.980 -9.212 -42.170 1.00 54.22 90 ALA A O 1
ATOM 710 N N . LYS A 1 91 ? 51.217 -11.094 -41.209 1.00 55.53 91 LYS A N 1
ATOM 711 C CA . LYS A 1 91 ? 50.274 -11.451 -42.286 1.00 55.53 91 LYS A CA 1
ATOM 712 C C . LYS A 1 91 ? 48.800 -11.320 -41.910 1.00 55.53 91 LYS A C 1
ATOM 714 O O . LYS A 1 91 ? 47.945 -11.549 -42.758 1.00 55.53 91 LYS A O 1
ATOM 719 N N . ALA A 1 92 ? 48.493 -10.910 -40.682 1.00 56.09 92 ALA A N 1
ATOM 720 C CA . ALA A 1 92 ? 47.142 -10.505 -40.323 1.00 56.09 92 ALA A CA 1
ATOM 721 C C . ALA A 1 92 ? 46.935 -9.054 -40.780 1.00 56.09 92 ALA A C 1
ATOM 723 O O . ALA A 1 92 ? 46.915 -8.129 -39.971 1.00 56.09 92 ALA A O 1
ATOM 724 N N . GLY A 1 93 ? 46.838 -8.852 -42.097 1.00 55.84 93 GLY A N 1
ATOM 725 C CA . GLY A 1 93 ? 46.166 -7.668 -42.609 1.00 55.84 93 GLY A CA 1
ATOM 726 C C . GLY A 1 93 ? 44.745 -7.725 -42.068 1.00 55.84 93 GLY A C 1
ATOM 727 O O . GLY A 1 93 ? 44.015 -8.664 -42.378 1.00 55.84 93 GLY A O 1
ATOM 728 N N . MET A 1 94 ? 44.396 -6.797 -41.179 1.00 60.59 94 MET A N 1
ATOM 729 C CA . MET A 1 94 ? 43.009 -6.617 -40.769 1.00 60.59 94 MET A CA 1
ATOM 730 C C . MET A 1 94 ? 42.245 -6.342 -42.073 1.00 60.59 94 MET A C 1
ATOM 732 O O . MET A 1 94 ? 42.645 -5.404 -42.771 1.00 60.59 94 MET A O 1
ATOM 736 N N . PRO A 1 95 ? 41.275 -7.176 -42.501 1.00 62.97 95 PRO A N 1
ATOM 737 C CA . PRO A 1 95 ? 40.442 -6.803 -43.631 1.00 62.97 95 PRO A CA 1
ATOM 738 C C . PRO A 1 95 ? 39.889 -5.416 -43.335 1.00 62.97 95 PRO A C 1
ATOM 740 O O . PRO A 1 95 ? 39.428 -5.166 -42.222 1.00 62.97 95 PRO A O 1
ATOM 743 N N . ASP A 1 96 ? 39.987 -4.519 -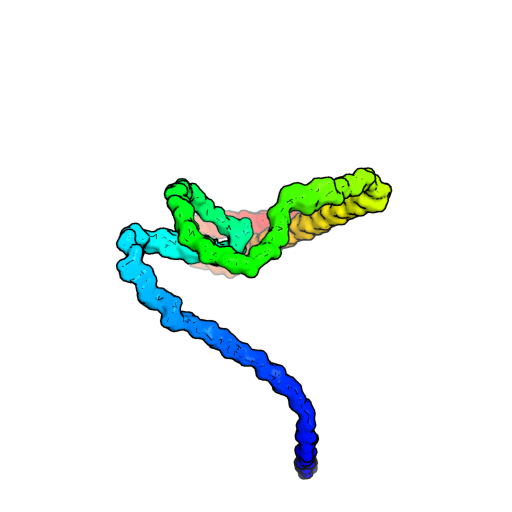44.310 1.00 60.41 96 ASP A N 1
ATOM 744 C CA . ASP A 1 96 ? 39.368 -3.199 -44.262 1.00 60.41 96 ASP A CA 1
ATOM 745 C C . ASP A 1 96 ? 37.848 -3.398 -44.336 1.00 60.41 96 ASP A C 1
ATOM 747 O O . ASP A 1 96 ? 37.199 -3.252 -45.369 1.00 60.41 96 ASP A O 1
ATOM 751 N N . SER A 1 97 ? 37.300 -3.935 -43.249 1.00 65.75 97 SER A N 1
ATOM 752 C CA . SER A 1 97 ? 35.907 -4.294 -43.100 1.00 65.75 97 SER A CA 1
ATOM 753 C C . SER A 1 97 ? 35.201 -3.029 -42.663 1.00 65.75 97 SER A C 1
ATOM 755 O O . SER A 1 97 ? 34.957 -2.805 -41.478 1.00 65.75 97 SER A O 1
ATOM 757 N N . TYR A 1 98 ? 34.912 -2.172 -43.638 1.00 70.56 98 TYR A N 1
ATOM 758 C CA . TYR A 1 98 ? 33.873 -1.167 -43.490 1.00 70.56 98 TYR A CA 1
ATOM 759 C C . TYR A 1 98 ? 32.627 -1.867 -42.938 1.00 70.56 98 TYR A C 1
ATOM 761 O O . TYR A 1 98 ? 32.246 -2.912 -43.467 1.00 70.56 98 TYR A O 1
ATOM 769 N N . LEU A 1 99 ? 32.041 -1.335 -41.856 1.00 79.19 99 LEU A N 1
ATOM 770 C CA . LEU A 1 99 ? 30.782 -1.853 -41.313 1.00 79.19 99 LEU A CA 1
ATOM 771 C C . LEU A 1 99 ? 29.796 -2.028 -42.470 1.00 79.19 99 LEU A C 1
ATOM 773 O O . LEU A 1 99 ? 29.476 -1.053 -43.157 1.00 79.19 99 LEU A O 1
ATOM 777 N N . SER A 1 100 ? 29.347 -3.263 -42.693 1.00 84.94 100 SER A N 1
ATOM 778 C CA . SER A 1 100 ? 28.319 -3.534 -43.686 1.00 84.94 100 SER A CA 1
ATOM 779 C C . SER A 1 100 ? 27.043 -2.801 -43.282 1.00 84.94 100 SER A C 1
ATOM 781 O O . SER A 1 100 ? 26.795 -2.543 -42.101 1.00 84.94 100 SER A O 1
ATOM 783 N N . HIS A 1 101 ? 26.198 -2.484 -44.258 1.00 88.31 101 HIS A N 1
ATOM 784 C CA . HIS A 1 101 ? 24.860 -1.970 -43.974 1.00 88.31 101 HIS A CA 1
ATOM 785 C C . HIS A 1 101 ? 24.096 -2.902 -43.014 1.00 88.31 101 HIS A C 1
ATOM 787 O O . HIS A 1 101 ? 23.426 -2.421 -42.101 1.00 88.31 101 HIS A O 1
ATOM 793 N N . ASP A 1 102 ? 24.298 -4.215 -43.150 1.00 91.19 102 ASP A N 1
ATOM 794 C CA . ASP A 1 102 ? 23.721 -5.233 -42.267 1.00 91.19 102 ASP A CA 1
ATOM 795 C C . ASP A 1 102 ? 24.247 -5.127 -40.827 1.00 91.19 102 ASP A C 1
ATOM 797 O O . ASP A 1 102 ? 23.479 -5.274 -39.877 1.00 91.19 102 ASP A O 1
ATOM 801 N N . ASP A 1 103 ? 25.531 -4.802 -40.639 1.00 90.00 103 ASP A N 1
ATOM 802 C CA . ASP A 1 103 ? 26.125 -4.624 -39.306 1.00 90.00 103 ASP A CA 1
ATOM 803 C C . ASP A 1 103 ? 25.543 -3.391 -38.601 1.00 90.00 103 ASP A C 1
ATOM 805 O O . ASP A 1 103 ? 25.278 -3.404 -37.395 1.00 90.00 103 ASP A O 1
ATOM 809 N N . ILE A 1 104 ? 25.317 -2.318 -39.365 1.00 90.19 104 ILE A N 1
ATOM 810 C CA . ILE A 1 104 ? 24.688 -1.087 -38.877 1.00 90.19 104 ILE A CA 1
ATOM 811 C C . ILE A 1 104 ? 23.224 -1.357 -38.512 1.00 90.19 104 ILE A C 1
ATOM 813 O O . ILE A 1 104 ? 22.766 -0.922 -37.454 1.00 90.19 104 ILE A O 1
ATOM 817 N N . GLN A 1 105 ? 22.500 -2.104 -39.348 1.00 93.38 105 GLN A N 1
ATOM 818 C CA . GLN A 1 105 ? 21.113 -2.476 -39.078 1.00 93.38 105 GLN A CA 1
ATOM 819 C C . GLN A 1 105 ? 21.006 -3.344 -37.818 1.00 93.38 105 GLN A C 1
ATOM 821 O O . GLN A 1 105 ? 20.227 -3.030 -36.919 1.00 93.38 105 GLN A O 1
ATOM 826 N N . MET A 1 106 ? 21.865 -4.359 -37.689 1.00 94.06 106 MET A N 1
ATOM 827 C CA . MET A 1 106 ? 21.921 -5.217 -36.507 1.00 94.06 106 MET A CA 1
ATOM 828 C C . MET A 1 106 ? 22.184 -4.410 -35.227 1.00 94.06 106 MET A C 1
ATOM 830 O O . MET A 1 106 ? 21.586 -4.686 -34.186 1.00 94.06 106 MET A O 1
ATOM 834 N N . TYR A 1 107 ? 23.040 -3.383 -35.282 1.00 94.12 107 TYR A N 1
ATOM 835 C CA . TYR A 1 107 ? 23.262 -2.491 -34.144 1.00 94.12 107 TYR A CA 1
ATOM 836 C C . TYR A 1 107 ? 21.974 -1.778 -33.707 1.00 94.12 107 TYR A C 1
ATOM 838 O O . TYR A 1 107 ? 21.648 -1.780 -32.516 1.00 94.12 107 TYR A O 1
ATOM 846 N N . TYR A 1 108 ? 21.225 -1.195 -34.646 1.00 96.12 108 TYR A N 1
ATOM 847 C CA . TYR A 1 108 ? 19.965 -0.520 -34.326 1.00 96.12 108 TYR A CA 1
ATOM 848 C C . TYR A 1 108 ? 18.904 -1.490 -33.807 1.00 96.12 108 TYR A C 1
ATOM 850 O O . TYR A 1 108 ? 18.233 -1.171 -32.825 1.00 96.12 108 TYR A O 1
ATOM 858 N N . ASP A 1 109 ? 18.811 -2.685 -34.384 1.00 96.00 109 ASP A N 1
ATOM 859 C CA . ASP A 1 109 ? 17.872 -3.717 -33.943 1.00 96.00 109 ASP A CA 1
ATOM 860 C C . ASP A 1 109 ? 18.168 -4.164 -32.505 1.00 96.00 109 ASP A C 1
ATOM 862 O O . ASP A 1 109 ? 17.259 -4.277 -31.680 1.00 96.00 109 ASP A O 1
ATOM 866 N N . ILE A 1 110 ? 19.447 -4.333 -32.150 1.00 94.81 110 ILE A N 1
ATOM 867 C CA . ILE A 1 110 ? 19.865 -4.652 -30.777 1.00 94.81 110 ILE A CA 1
ATOM 868 C C . ILE A 1 110 ? 19.499 -3.515 -29.818 1.00 94.81 110 ILE A C 1
ATOM 870 O O . ILE A 1 110 ? 19.029 -3.768 -28.705 1.00 94.81 110 ILE A O 1
ATOM 874 N N . GLN A 1 111 ? 19.703 -2.259 -30.219 1.00 94.56 111 GLN A N 1
ATOM 875 C CA . GLN A 1 111 ? 19.352 -1.107 -29.389 1.00 94.56 111 GLN A CA 1
ATOM 876 C C . GLN A 1 111 ? 17.834 -0.988 -29.200 1.00 94.56 111 GLN A C 1
ATOM 878 O O . GLN A 1 111 ? 17.384 -0.759 -28.076 1.00 94.56 111 GLN A O 1
ATOM 883 N N . ALA A 1 112 ? 17.047 -1.223 -30.251 1.00 94.19 112 ALA A N 1
ATOM 884 C CA . ALA A 1 112 ? 15.590 -1.262 -30.186 1.00 94.19 112 ALA A CA 1
ATOM 885 C C . ALA A 1 112 ? 15.091 -2.409 -29.291 1.00 94.19 112 ALA A C 1
ATOM 887 O O . ALA A 1 112 ? 14.214 -2.205 -28.450 1.00 94.19 112 ALA A O 1
ATOM 888 N N . LEU A 1 113 ? 15.694 -3.597 -29.395 1.00 94.81 113 LEU A N 1
ATOM 889 C CA . LEU A 1 113 ? 15.365 -4.743 -28.546 1.00 94.81 113 LEU A CA 1
ATOM 890 C C . LEU A 1 113 ? 15.669 -4.457 -27.070 1.00 94.81 113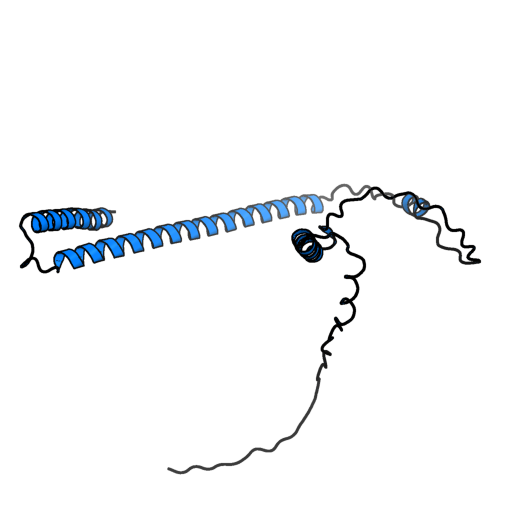 LEU A C 1
ATOM 892 O O . LEU A 1 113 ? 14.860 -4.774 -26.195 1.00 94.81 113 LEU A O 1
ATOM 896 N N . ARG A 1 114 ? 16.815 -3.827 -26.782 1.00 92.25 114 ARG A N 1
ATOM 897 C CA . ARG A 1 114 ? 17.182 -3.394 -25.426 1.00 92.25 114 ARG A CA 1
ATOM 898 C C . ARG A 1 114 ? 16.192 -2.372 -24.886 1.00 92.25 114 ARG A C 1
ATOM 900 O O . ARG A 1 114 ? 15.702 -2.566 -23.779 1.00 92.25 114 ARG A O 1
ATOM 907 N N . ALA A 1 115 ? 15.864 -1.340 -25.665 1.00 90.56 115 ALA A N 1
ATOM 908 C CA . ALA A 1 115 ? 14.883 -0.329 -25.277 1.00 90.56 115 ALA A CA 1
ATOM 909 C C . ALA A 1 115 ? 13.517 -0.967 -24.974 1.00 90.56 115 ALA A C 1
ATOM 911 O O . ALA A 1 115 ? 12.990 -0.787 -23.879 1.00 90.56 115 ALA A O 1
ATOM 912 N N . SER A 1 116 ? 13.015 -1.823 -25.871 1.00 91.94 116 SER A N 1
ATOM 913 C CA . SER A 1 116 ? 11.748 -2.539 -25.677 1.00 91.94 116 SER A CA 1
ATOM 914 C C . SER A 1 116 ? 11.762 -3.437 -24.437 1.00 91.94 116 SER A C 1
ATOM 916 O O . SER A 1 116 ? 10.768 -3.529 -23.719 1.00 91.94 116 SER A O 1
ATOM 918 N N . THR A 1 117 ? 12.879 -4.112 -24.164 1.00 90.12 117 THR A N 1
ATOM 919 C CA . THR A 1 117 ? 13.006 -4.969 -22.978 1.00 90.12 117 THR A CA 1
ATOM 920 C C . THR A 1 117 ? 13.006 -4.134 -21.702 1.00 90.12 117 THR A C 1
ATOM 922 O O . THR A 1 117 ? 12.298 -4.477 -20.759 1.00 90.12 117 THR A O 1
ATOM 925 N N . VAL A 1 118 ? 13.743 -3.018 -21.682 1.00 88.50 118 VAL A N 1
ATOM 926 C CA . VAL A 1 118 ? 13.768 -2.096 -20.540 1.00 88.50 118 VAL A CA 1
ATOM 927 C C . VAL A 1 118 ? 12.370 -1.551 -20.262 1.00 88.50 118 VAL A C 1
ATOM 929 O O . VAL A 1 118 ? 11.918 -1.653 -19.124 1.00 88.50 118 VAL A O 1
ATOM 932 N N . GLU A 1 119 ? 11.654 -1.072 -21.281 1.00 86.81 119 GLU A N 1
ATOM 933 C CA . GLU A 1 119 ? 10.275 -0.584 -21.141 1.00 86.81 119 GLU A CA 1
ATOM 934 C C . GLU A 1 119 ? 9.350 -1.659 -20.563 1.00 86.81 119 GLU A C 1
ATOM 936 O O . GLU A 1 119 ? 8.714 -1.440 -19.534 1.00 86.81 119 GLU A O 1
ATOM 941 N N . LYS A 1 120 ? 9.360 -2.869 -21.136 1.00 91.25 120 LYS A N 1
ATOM 942 C CA . LYS A 1 120 ? 8.554 -3.992 -20.628 1.00 91.25 120 LYS A CA 1
ATOM 943 C C . LYS A 1 120 ? 8.879 -4.322 -19.174 1.00 91.25 120 LYS A C 1
ATOM 945 O O . LYS A 1 120 ? 7.975 -4.577 -18.382 1.00 91.25 120 LYS A O 1
ATOM 950 N N . THR A 1 121 ? 10.159 -4.331 -18.801 1.00 90.88 121 THR A N 1
ATOM 951 C CA . THR A 1 121 ? 10.550 -4.604 -17.411 1.00 90.88 121 THR A CA 1
ATOM 952 C C . THR A 1 121 ? 10.153 -3.476 -16.462 1.00 90.88 121 THR A C 1
ATOM 954 O O . THR A 1 121 ? 9.735 -3.763 -15.340 1.00 90.88 121 THR A O 1
ATOM 957 N N . ALA A 1 122 ? 10.216 -2.217 -16.901 1.00 93.25 122 ALA A N 1
ATOM 958 C CA . ALA A 1 122 ? 9.772 -1.066 -16.122 1.00 93.25 122 ALA A CA 1
ATOM 959 C C . ALA A 1 122 ? 8.254 -1.103 -15.898 1.00 93.25 122 ALA A C 1
ATOM 961 O O . ALA A 1 122 ? 7.801 -0.935 -14.766 1.00 93.25 122 ALA A O 1
ATOM 962 N N . ASP A 1 123 ? 7.475 -1.429 -16.930 1.00 94.00 123 ASP A N 1
ATOM 963 C CA . ASP A 1 123 ? 6.023 -1.596 -16.823 1.00 94.00 123 ASP A CA 1
ATOM 964 C C . ASP A 1 123 ? 5.646 -2.701 -15.834 1.00 94.00 123 ASP A C 1
ATOM 966 O O . ASP A 1 123 ? 4.752 -2.528 -15.003 1.00 94.00 123 ASP A O 1
ATOM 970 N N . VAL A 1 124 ? 6.346 -3.838 -15.879 1.00 95.81 124 VAL A N 1
ATOM 971 C CA . VAL A 1 124 ? 6.137 -4.930 -14.919 1.00 95.81 124 VAL A CA 1
ATOM 972 C C . VAL A 1 124 ? 6.457 -4.472 -13.495 1.00 95.81 124 VAL A C 1
ATOM 974 O O . VAL A 1 124 ? 5.685 -4.748 -12.577 1.00 95.81 124 VAL A O 1
ATOM 977 N N . GLN A 1 125 ? 7.552 -3.738 -13.289 1.00 94.56 125 GLN A N 1
ATOM 978 C CA . GLN A 1 125 ? 7.899 -3.204 -11.970 1.00 94.56 125 GLN A CA 1
ATOM 979 C C . GLN A 1 125 ? 6.862 -2.202 -11.452 1.00 94.56 125 GLN A C 1
ATOM 981 O O . GLN A 1 125 ? 6.523 -2.247 -10.270 1.00 94.56 125 GLN A O 1
ATOM 986 N N . LEU A 1 126 ? 6.334 -1.336 -12.321 1.00 95.94 126 LEU A N 1
ATOM 987 C CA . LEU A 1 126 ? 5.271 -0.392 -11.975 1.00 95.94 126 LEU A CA 1
ATOM 988 C C . LEU A 1 126 ? 3.973 -1.106 -11.590 1.00 95.94 126 LEU A C 1
ATOM 990 O O . LEU A 1 126 ? 3.317 -0.714 -10.628 1.00 95.94 126 LEU A O 1
ATOM 994 N N . ARG A 1 127 ? 3.609 -2.181 -12.297 1.00 95.38 127 ARG A N 1
ATOM 995 C CA . ARG A 1 127 ? 2.445 -3.000 -11.928 1.00 95.38 127 ARG A CA 1
ATOM 996 C C . ARG A 1 127 ? 2.638 -3.658 -10.569 1.00 95.38 127 ARG A C 1
ATOM 998 O O . ARG A 1 127 ? 1.794 -3.496 -9.697 1.00 95.38 127 ARG A O 1
ATOM 1005 N N . LEU A 1 128 ? 3.781 -4.307 -10.352 1.00 96.19 128 LEU A N 1
ATOM 1006 C CA . LEU A 1 128 ? 4.088 -4.953 -9.075 1.00 96.19 128 LEU A CA 1
ATOM 1007 C C . LEU A 1 128 ? 4.138 -3.959 -7.909 1.00 96.19 128 LEU A C 1
ATOM 1009 O O . LEU A 1 128 ? 3.721 -4.293 -6.801 1.00 96.19 128 LEU A O 1
ATOM 1013 N N . SER A 1 129 ? 4.667 -2.750 -8.114 1.00 96.19 129 SER A N 1
ATOM 1014 C CA . SER A 1 129 ? 4.704 -1.729 -7.062 1.00 96.19 129 SER A CA 1
ATOM 1015 C C . SER A 1 129 ? 3.305 -1.207 -6.736 1.00 96.19 129 SER A C 1
ATOM 1017 O O . SER A 1 129 ? 2.976 -1.063 -5.557 1.00 96.19 129 SER A O 1
ATOM 1019 N N . ARG A 1 130 ? 2.459 -1.009 -7.754 1.00 96.81 130 ARG A N 1
ATOM 1020 C CA . ARG A 1 130 ? 1.056 -0.628 -7.586 1.00 96.81 130 ARG A CA 1
ATOM 1021 C C . ARG A 1 130 ? 0.250 -1.705 -6.864 1.00 96.81 130 ARG A C 1
ATOM 1023 O O . ARG A 1 130 ? -0.405 -1.395 -5.877 1.00 96.81 130 ARG A O 1
ATOM 1030 N N . GLU A 1 131 ? 0.356 -2.961 -7.285 1.00 96.12 131 GLU A N 1
ATOM 1031 C CA . GLU A 1 131 ? -0.318 -4.090 -6.630 1.00 96.12 131 GLU A CA 1
ATOM 1032 C C . GLU A 1 131 ? 0.111 -4.229 -5.164 1.00 96.12 131 GLU A C 1
ATOM 1034 O O . GLU A 1 131 ? -0.719 -4.456 -4.286 1.00 96.12 131 GLU A O 1
ATOM 1039 N N . LYS A 1 132 ? 1.403 -4.034 -4.864 1.00 97.00 132 LYS A N 1
ATOM 1040 C CA . LYS A 1 132 ? 1.900 -4.022 -3.479 1.00 97.00 132 LYS A CA 1
ATOM 1041 C C . LYS A 1 132 ? 1.296 -2.887 -2.657 1.00 97.00 132 LYS A C 1
ATOM 1043 O O . LYS A 1 132 ? 0.964 -3.110 -1.493 1.00 97.00 132 LYS A O 1
ATOM 1048 N N . LEU A 1 133 ? 1.169 -1.694 -3.238 1.00 95.81 133 LEU A N 1
ATOM 1049 C CA . LEU A 1 133 ? 0.558 -0.545 -2.575 1.00 95.81 133 LEU A CA 1
ATOM 1050 C C . LEU A 1 133 ? -0.930 -0.797 -2.300 1.00 95.81 133 LEU A C 1
ATOM 1052 O O . LEU A 1 133 ? -1.368 -0.637 -1.164 1.00 95.81 133 LEU A O 1
ATOM 1056 N N . GLU A 1 134 ? -1.682 -1.252 -3.301 1.00 95.25 134 GLU A N 1
ATOM 1057 C CA . GLU A 1 134 ? -3.112 -1.564 -3.175 1.00 95.25 134 GLU A CA 1
ATOM 1058 C C . GLU A 1 134 ? -3.351 -2.698 -2.161 1.00 95.25 134 GLU A C 1
ATOM 1060 O O . GLU A 1 134 ? -4.239 -2.609 -1.309 1.00 95.25 134 GLU A O 1
ATOM 1065 N N . ALA A 1 135 ? -2.509 -3.737 -2.163 1.00 95.06 135 ALA A N 1
ATOM 1066 C CA . ALA A 1 135 ? -2.578 -4.814 -1.178 1.00 95.06 135 ALA A CA 1
ATOM 1067 C C . ALA A 1 135 ? -2.269 -4.326 0.248 1.00 95.06 135 ALA A C 1
ATOM 1069 O O . ALA A 1 135 ? -2.914 -4.767 1.202 1.00 95.06 135 ALA A O 1
ATOM 1070 N N . ALA A 1 136 ? -1.299 -3.422 0.415 1.00 94.88 136 ALA A N 1
ATOM 1071 C CA . ALA A 1 136 ? -0.992 -2.822 1.711 1.00 94.88 136 ALA A CA 1
ATOM 1072 C C . ALA A 1 136 ? -2.155 -1.956 2.220 1.00 94.88 136 ALA A C 1
ATOM 1074 O O . ALA A 1 136 ? -2.581 -2.138 3.360 1.00 94.88 136 ALA A O 1
ATOM 1075 N N . GLN A 1 137 ? -2.721 -1.103 1.361 1.00 93.00 137 GLN A N 1
ATOM 1076 C CA . GLN A 1 137 ? -3.893 -0.284 1.685 1.00 93.00 137 GLN A CA 1
ATOM 1077 C C . GLN A 1 137 ? -5.097 -1.149 2.069 1.00 93.00 137 GLN A C 1
ATOM 1079 O O . GLN A 1 137 ? -5.731 -0.914 3.093 1.00 93.00 137 GLN A O 1
ATOM 1084 N N . THR A 1 138 ? -5.368 -2.218 1.317 1.00 92.56 138 THR A N 1
ATOM 1085 C CA . THR A 1 138 ? -6.477 -3.140 1.616 1.00 92.56 138 THR A CA 1
ATOM 1086 C C . THR A 1 138 ? -6.301 -3.814 2.981 1.00 92.56 138 THR A C 1
ATOM 1088 O O . THR A 1 138 ? -7.262 -3.954 3.742 1.00 92.56 138 THR A O 1
ATOM 1091 N N . ARG A 1 139 ? -5.070 -4.214 3.334 1.00 93.81 139 ARG A N 1
ATOM 1092 C CA . ARG A 1 139 ? -4.762 -4.790 4.656 1.00 93.81 139 ARG A CA 1
ATOM 1093 C C . ARG A 1 139 ? -4.970 -3.780 5.779 1.00 93.81 139 ARG A C 1
ATOM 1095 O O . ARG A 1 139 ? -5.549 -4.137 6.804 1.00 93.81 139 ARG A O 1
ATOM 1102 N N . GLU A 1 140 ? -4.527 -2.541 5.584 1.00 93.12 140 GLU A N 1
ATOM 1103 C CA . GLU A 1 140 ? -4.738 -1.455 6.543 1.00 93.12 140 GLU A CA 1
ATOM 1104 C C . GLU A 1 140 ? -6.234 -1.193 6.750 1.00 93.12 140 GLU A C 1
ATOM 1106 O O . GLU A 1 140 ? -6.713 -1.234 7.882 1.00 93.12 140 GLU A O 1
ATOM 1111 N N . MET A 1 141 ? -6.997 -1.049 5.664 1.00 91.50 141 MET A N 1
ATOM 1112 C CA . MET A 1 141 ? -8.446 -0.862 5.715 1.00 91.50 141 MET A CA 1
ATOM 1113 C C . MET A 1 141 ? -9.163 -2.007 6.430 1.00 91.50 141 MET A C 1
ATOM 1115 O O . MET A 1 141 ? -10.029 -1.769 7.267 1.00 91.50 141 MET A O 1
ATOM 1119 N N . THR A 1 142 ? -8.779 -3.251 6.142 1.00 94.44 142 THR A N 1
ATOM 1120 C CA . THR A 1 142 ? -9.359 -4.431 6.799 1.00 94.44 142 THR A CA 1
ATOM 1121 C C . THR A 1 142 ? -9.081 -4.413 8.303 1.00 94.44 142 THR A C 1
ATOM 1123 O O . THR A 1 142 ? -9.960 -4.738 9.100 1.00 94.44 142 THR A O 1
ATOM 1126 N N . SER A 1 143 ? -7.876 -3.999 8.705 1.00 95.69 143 SER A N 1
ATOM 1127 C CA . SER A 1 143 ? -7.498 -3.855 10.114 1.00 95.69 143 SER A CA 1
ATOM 1128 C C . SER A 1 143 ? -8.322 -2.772 10.818 1.00 95.69 143 SER A C 1
ATOM 1130 O O . SER A 1 143 ? -8.896 -3.019 11.878 1.00 95.69 143 SER A O 1
ATOM 1132 N N . ILE A 1 144 ? -8.448 -1.595 10.198 1.00 95.06 144 ILE A N 1
ATOM 1133 C CA . ILE A 1 144 ? -9.249 -0.468 10.700 1.00 95.06 144 ILE A CA 1
ATOM 1134 C C . ILE A 1 144 ? -10.720 -0.877 10.846 1.00 95.06 144 ILE A C 1
ATOM 1136 O O . ILE A 1 144 ? -11.311 -0.669 11.904 1.00 95.06 144 ILE A O 1
ATOM 1140 N N . ALA A 1 145 ? -11.304 -1.498 9.818 1.00 95.56 145 ALA A N 1
ATOM 1141 C CA . ALA A 1 145 ? -12.691 -1.953 9.843 1.00 95.56 145 ALA A CA 1
ATOM 1142 C C . ALA A 1 145 ? -12.928 -3.005 10.935 1.00 95.56 145 ALA A C 1
ATOM 1144 O O . ALA A 1 145 ? -13.930 -2.940 11.645 1.00 95.56 145 ALA A O 1
ATOM 1145 N N . LYS A 1 146 ? -11.987 -3.939 11.119 1.00 96.44 146 LYS A N 1
ATOM 1146 C CA . LYS A 1 146 ? -12.060 -4.928 12.197 1.00 96.44 146 LYS A CA 1
ATOM 1147 C C . LYS A 1 146 ? -12.043 -4.263 13.573 1.00 96.44 146 LYS A C 1
ATOM 1149 O O . LYS A 1 146 ? -12.916 -4.553 14.380 1.00 96.44 146 LYS A O 1
ATOM 1154 N N . MET A 1 147 ? -11.116 -3.333 13.818 1.00 95.88 147 MET A N 1
ATOM 1155 C CA . MET A 1 147 ? -11.070 -2.589 15.084 1.00 95.88 147 MET A CA 1
ATOM 1156 C C . MET A 1 147 ? -12.355 -1.792 15.332 1.00 95.88 147 MET A C 1
ATOM 1158 O O . MET A 1 147 ? -12.840 -1.754 16.459 1.00 95.88 147 MET A O 1
ATOM 1162 N N . TYR A 1 148 ? -12.929 -1.186 14.291 1.00 96.38 148 TYR A N 1
ATOM 1163 C CA . TY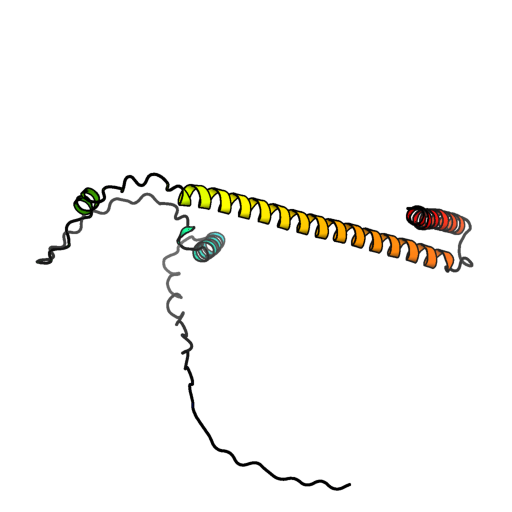R A 1 148 ? -14.203 -0.476 14.393 1.00 96.38 148 TYR A CA 1
ATOM 1164 C C . TYR A 1 148 ? -15.351 -1.406 14.811 1.00 96.38 148 TYR A C 1
ATOM 1166 O O . TYR A 1 148 ? -16.109 -1.075 15.720 1.00 96.38 148 TYR A O 1
ATOM 1174 N N . ILE A 1 149 ? -15.449 -2.587 14.193 1.00 96.19 149 ILE A N 1
ATOM 1175 C CA . ILE A 1 149 ? -16.448 -3.604 14.550 1.00 96.19 149 ILE A CA 1
ATOM 1176 C C . ILE A 1 149 ? -16.229 -4.097 15.985 1.00 96.19 149 ILE A C 1
ATOM 1178 O O . ILE A 1 149 ? -17.183 -4.152 16.757 1.00 96.19 149 ILE A O 1
ATOM 1182 N N . ASP A 1 150 ? -14.988 -4.402 16.365 1.00 96.50 150 ASP A N 1
ATOM 1183 C CA . ASP A 1 150 ? -14.656 -4.864 17.716 1.00 96.50 150 ASP A CA 1
ATOM 1184 C C . ASP A 1 150 ? -15.037 -3.808 18.771 1.00 96.50 150 ASP A C 1
ATOM 1186 O O . ASP A 1 150 ? -15.611 -4.142 19.807 1.00 96.50 150 ASP A O 1
ATOM 1190 N N . LEU A 1 151 ? -14.794 -2.522 18.490 1.00 95.31 151 LEU A N 1
ATOM 1191 C CA . LEU A 1 151 ? -15.214 -1.413 19.350 1.00 95.31 151 LEU A CA 1
ATOM 1192 C C . LEU A 1 151 ? -16.739 -1.291 19.442 1.00 95.31 151 LEU A C 1
ATOM 1194 O O . LEU A 1 151 ? -17.248 -1.064 20.538 1.00 95.31 151 LEU A O 1
ATOM 1198 N N . LEU A 1 152 ? -17.467 -1.446 18.332 1.00 94.81 152 LEU A N 1
ATOM 1199 C CA . LEU A 1 152 ? -18.936 -1.407 18.319 1.00 94.81 152 LEU A CA 1
ATOM 1200 C C . LEU A 1 152 ? -19.561 -2.544 19.136 1.00 94.81 152 LEU A C 1
ATOM 1202 O O . LEU A 1 152 ? -20.622 -2.360 19.727 1.00 94.81 152 LEU A O 1
ATOM 1206 N N . MET A 1 153 ? -18.908 -3.706 19.159 1.00 96.00 153 MET A N 1
ATOM 1207 C CA . MET A 1 153 ? -19.390 -4.913 19.834 1.00 96.00 153 MET A CA 1
ATOM 1208 C C . MET A 1 153 ? -18.900 -5.045 21.282 1.00 96.00 153 MET A C 1
ATOM 1210 O O . MET A 1 153 ? -19.316 -5.970 21.983 1.00 96.00 153 MET A O 1
ATOM 1214 N N . ALA A 1 154 ? -18.010 -4.162 21.735 1.00 94.94 154 ALA A N 1
ATOM 1215 C CA . ALA A 1 154 ? -17.441 -4.218 23.074 1.00 94.94 154 ALA A CA 1
ATOM 1216 C C . ALA A 1 154 ? -18.506 -3.974 24.159 1.00 94.94 154 ALA A C 1
ATOM 1218 O O . ALA A 1 154 ? -19.337 -3.072 24.046 1.00 94.94 154 ALA A O 1
ATOM 1219 N N . ASP A 1 155 ? -18.443 -4.742 25.250 1.00 94.62 155 ASP A N 1
ATOM 1220 C CA . ASP A 1 155 ? -19.272 -4.481 26.427 1.00 94.62 155 ASP A CA 1
ATOM 1221 C C . ASP A 1 155 ? -18.756 -3.250 27.192 1.00 94.62 155 ASP A C 1
ATOM 1223 O O . ASP A 1 155 ? -17.589 -3.175 27.584 1.00 94.62 155 ASP A O 1
ATOM 1227 N N . LEU A 1 156 ? -19.648 -2.285 27.419 1.00 92.19 156 LEU A N 1
ATOM 1228 C CA . LEU A 1 156 ? -19.367 -1.017 28.096 1.00 92.19 156 LEU A CA 1
ATOM 1229 C C . LEU A 1 156 ? -19.809 -1.011 29.566 1.00 92.19 156 LEU A C 1
ATOM 1231 O O . LEU A 1 156 ? -19.616 -0.006 30.255 1.00 92.19 156 LEU A O 1
ATOM 1235 N N . SER A 1 157 ? -20.407 -2.102 30.056 1.00 92.81 157 SER A N 1
ATOM 1236 C CA . SER A 1 157 ? -20.996 -2.188 31.398 1.00 92.81 157 SER A CA 1
ATOM 1237 C C . SER A 1 157 ? -19.987 -1.932 32.528 1.00 92.81 157 SER A C 1
ATOM 1239 O O . SER A 1 157 ? -20.338 -1.323 33.537 1.00 92.81 157 SER A O 1
ATOM 1241 N N . GLY A 1 158 ? -18.726 -2.333 32.335 1.00 92.38 158 GLY A N 1
ATOM 1242 C CA . GLY A 1 158 ? -17.639 -2.169 33.305 1.00 92.38 158 GLY A CA 1
ATOM 1243 C C . GLY A 1 158 ? -16.753 -0.933 33.109 1.00 92.38 158 GLY A C 1
ATOM 1244 O O . GLY A 1 158 ? -15.796 -0.762 33.862 1.00 92.38 158 GLY A O 1
ATOM 1245 N N . MET A 1 159 ? -17.015 -0.084 32.107 1.00 94.69 159 MET A N 1
ATOM 1246 C CA . MET A 1 159 ? -16.177 1.091 31.833 1.00 94.69 159 MET A CA 1
ATOM 1247 C C . MET A 1 159 ? -16.575 2.307 32.674 1.00 94.69 159 MET A C 1
ATOM 1249 O O . MET A 1 159 ? -17.743 2.702 32.720 1.00 94.69 159 MET A O 1
ATOM 1253 N N . THR A 1 160 ? -15.563 2.956 33.255 1.00 96.81 160 THR A N 1
ATOM 1254 C CA . THR A 1 160 ? -15.673 4.295 33.857 1.00 96.81 160 THR A CA 1
ATOM 1255 C C . THR A 1 160 ? -16.060 5.352 32.819 1.00 96.81 160 THR A C 1
ATOM 1257 O O . THR A 1 160 ? -15.842 5.170 31.619 1.00 96.81 160 THR A O 1
ATOM 1260 N N . ASP A 1 161 ? -16.572 6.498 33.269 1.00 95.50 161 ASP A N 1
ATOM 1261 C CA . ASP A 1 161 ? -16.984 7.590 32.374 1.00 95.50 161 ASP A CA 1
ATOM 1262 C C . ASP A 1 161 ? -15.839 8.088 31.479 1.00 95.50 161 ASP A C 1
ATOM 1264 O O . ASP A 1 161 ? -16.042 8.348 30.293 1.00 95.50 161 ASP A O 1
ATOM 1268 N N . MET A 1 162 ? -14.613 8.146 32.011 1.00 96.25 162 MET A N 1
ATOM 1269 C CA . MET A 1 162 ? -13.428 8.520 31.233 1.00 96.25 162 MET A CA 1
ATOM 1270 C C . MET A 1 162 ? -13.124 7.495 30.133 1.00 96.25 162 MET A C 1
ATOM 1272 O O . MET A 1 162 ? -12.884 7.870 28.989 1.00 9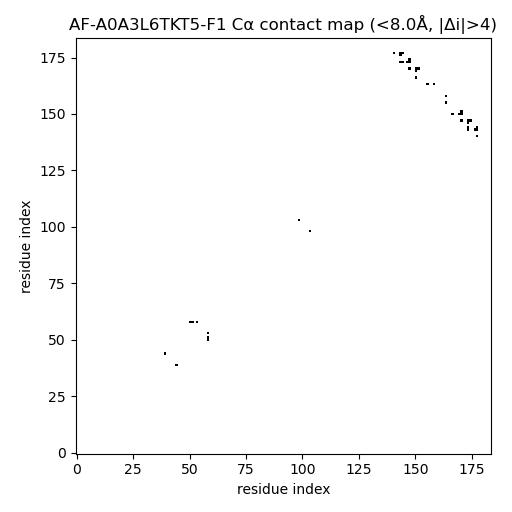6.25 162 MET A O 1
ATOM 1276 N N . GLN A 1 163 ? -13.173 6.198 30.449 1.00 95.62 163 GLN A N 1
ATOM 1277 C CA . GLN A 1 163 ? -12.950 5.138 29.458 1.00 95.62 163 GLN A CA 1
ATOM 1278 C C . GLN A 1 163 ? -14.042 5.125 28.389 1.00 95.62 163 GLN A C 1
ATOM 1280 O O . GLN A 1 163 ? -13.746 4.917 27.216 1.00 95.62 163 GLN A O 1
ATOM 1285 N N . ARG A 1 164 ? -15.289 5.407 28.774 1.00 94.69 164 ARG A N 1
ATOM 1286 C CA . ARG A 1 164 ? -16.411 5.535 27.842 1.00 94.69 164 ARG A CA 1
ATOM 1287 C C . ARG A 1 164 ? -16.228 6.720 26.894 1.00 94.69 164 ARG A C 1
ATOM 1289 O O . ARG A 1 164 ? -16.513 6.598 25.707 1.00 94.69 164 ARG A O 1
ATOM 1296 N N . ALA A 1 165 ? -15.710 7.843 27.391 1.00 95.69 165 ALA A N 1
ATOM 1297 C CA . ALA A 1 165 ? -15.380 8.995 26.555 1.00 95.69 165 ALA A CA 1
ATOM 1298 C C . ALA A 1 165 ? -14.258 8.679 25.548 1.00 95.69 165 ALA A C 1
ATOM 1300 O O . ALA A 1 165 ? -14.365 9.052 24.379 1.00 95.69 165 ALA A O 1
ATOM 1301 N N . GLU A 1 166 ? -13.213 7.956 25.964 1.00 96.19 166 GLU A N 1
ATOM 1302 C CA . GLU A 1 166 ? -12.159 7.497 25.047 1.00 96.19 166 GLU A CA 1
ATOM 1303 C C . GLU A 1 166 ? -12.677 6.471 24.031 1.00 96.19 166 GLU A C 1
ATOM 1305 O O . GLU A 1 166 ? -12.342 6.557 22.852 1.00 96.19 166 GLU A O 1
ATOM 1310 N N . HIS A 1 167 ? -13.540 5.541 24.448 1.00 96.50 167 HIS A N 1
ATOM 1311 C CA . HIS A 1 167 ? -14.187 4.577 23.553 1.00 96.50 167 HIS A CA 1
ATOM 1312 C C . HIS A 1 167 ? -15.024 5.281 22.478 1.00 96.50 167 HIS A C 1
ATOM 1314 O O . HIS A 1 167 ? -14.857 5.004 21.290 1.00 96.50 167 HIS A O 1
ATOM 1320 N N . GLN A 1 168 ? -15.824 6.278 22.867 1.00 95.50 168 GLN A N 1
ATOM 1321 C CA . GLN A 1 168 ? -16.583 7.110 21.932 1.00 95.50 168 GLN A CA 1
ATOM 1322 C C . GLN A 1 168 ? -15.659 7.860 20.957 1.00 95.50 168 GLN A C 1
ATOM 1324 O O . GLN A 1 168 ? -15.945 7.938 19.761 1.00 95.50 168 GLN A O 1
ATOM 1329 N N . ARG A 1 169 ? -14.528 8.394 21.443 1.00 96.44 169 ARG A N 1
ATOM 1330 C CA . ARG A 1 169 ? -13.534 9.073 20.597 1.00 96.44 169 ARG A CA 1
ATOM 1331 C C . ARG A 1 169 ? -12.874 8.106 19.610 1.00 96.44 169 ARG A C 1
ATOM 1333 O O . ARG A 1 169 ? -12.690 8.463 18.448 1.00 96.44 169 ARG A O 1
ATOM 1340 N N . ALA A 1 170 ? -12.554 6.888 20.042 1.00 95.81 170 ALA A N 1
ATOM 1341 C CA . ALA A 1 170 ? -12.009 5.847 19.176 1.00 95.81 170 ALA A CA 1
ATOM 1342 C C . ALA A 1 170 ? -13.022 5.425 18.100 1.00 95.81 170 ALA A C 1
ATOM 1344 O O . ALA A 1 170 ? -12.657 5.322 16.930 1.00 95.81 170 ALA A O 1
ATOM 1345 N N . LEU A 1 171 ? -14.298 5.259 18.464 1.00 95.75 171 LEU A N 1
ATOM 1346 C CA . LEU A 1 171 ? -15.376 4.980 17.511 1.00 95.75 171 LEU A CA 1
ATOM 1347 C C . LEU A 1 171 ? -15.503 6.070 16.444 1.00 95.75 171 LEU A C 1
ATOM 1349 O O . LEU A 1 171 ? -15.650 5.744 15.269 1.00 95.75 171 LEU A O 1
ATOM 1353 N N . GLN A 1 172 ? -15.415 7.343 16.836 1.00 95.69 172 GLN A N 1
ATOM 1354 C CA . GLN A 1 172 ? -15.419 8.465 15.897 1.00 95.69 172 GLN A CA 1
ATOM 1355 C C . GLN A 1 172 ? -14.230 8.369 14.930 1.00 95.69 172 GLN A C 1
ATOM 1357 O O . GLN A 1 172 ? -14.421 8.385 13.720 1.00 95.69 172 GLN A O 1
ATOM 1362 N N . TYR A 1 173 ? -13.014 8.194 15.457 1.00 95.50 173 TYR A N 1
ATOM 1363 C CA . TYR A 1 173 ? -11.791 8.126 14.656 1.00 95.50 173 TYR A CA 1
ATOM 1364 C C . TYR A 1 173 ? -11.806 6.978 13.638 1.00 95.50 173 TYR A C 1
ATOM 1366 O O . TYR A 1 173 ? -11.552 7.189 12.451 1.00 95.50 173 TYR A O 1
ATOM 1374 N N . PHE A 1 174 ? -12.110 5.757 14.090 1.00 95.00 174 PHE A N 1
ATOM 1375 C CA . PHE A 1 174 ? -12.140 4.595 13.204 1.00 95.00 174 PHE A CA 1
ATOM 1376 C C . PHE A 1 174 ? -13.336 4.637 12.253 1.00 95.00 174 PHE A C 1
ATOM 1378 O O . PHE A 1 174 ? -13.189 4.259 11.094 1.00 95.00 174 PHE A O 1
ATOM 1385 N N . GLY A 1 175 ? -14.484 5.153 12.701 1.00 94.19 175 GLY A N 1
ATOM 1386 C CA . GLY A 1 175 ? -15.642 5.389 11.845 1.00 94.19 175 GLY A CA 1
ATOM 1387 C C . GLY A 1 175 ? -15.298 6.335 10.698 1.00 94.19 175 GLY A C 1
ATOM 1388 O O . GLY A 1 175 ? -15.458 5.966 9.536 1.00 94.19 175 GLY A O 1
ATOM 1389 N N . ASP A 1 176 ? -14.740 7.507 11.005 1.00 94.44 176 ASP A N 1
ATOM 1390 C CA . ASP A 1 176 ? -14.323 8.486 9.999 1.00 94.44 176 ASP A CA 1
ATOM 1391 C C . ASP A 1 176 ? -13.335 7.868 9.006 1.00 94.44 176 ASP A C 1
ATOM 1393 O O . ASP A 1 176 ? -13.498 8.032 7.798 1.00 94.44 176 ASP A O 1
ATOM 1397 N N . LYS A 1 177 ? -12.369 7.071 9.484 1.00 92.25 177 LYS A N 1
ATOM 1398 C CA . LYS A 1 177 ? -11.431 6.372 8.600 1.00 92.25 177 LYS A CA 1
ATOM 1399 C C . LYS A 1 177 ? -12.115 5.353 7.694 1.00 92.25 177 LYS A C 1
ATOM 1401 O O . LYS A 1 177 ? -11.783 5.307 6.517 1.00 92.25 177 LYS A O 1
ATOM 1406 N N . VAL A 1 178 ? -13.084 4.576 8.170 1.00 91.69 178 VAL A N 1
ATOM 1407 C CA . VAL A 1 178 ? -13.822 3.625 7.315 1.00 91.69 178 VAL A CA 1
ATOM 1408 C C . VAL A 1 178 ? -14.673 4.356 6.262 1.00 91.69 178 VAL A C 1
ATOM 1410 O O . VAL A 1 178 ? -14.692 3.959 5.093 1.00 91.69 178 VAL A O 1
ATOM 1413 N N . TYR A 1 179 ? -15.341 5.452 6.636 1.00 88.06 179 TYR A N 1
ATOM 1414 C CA . TYR A 1 179 ? -16.219 6.201 5.727 1.00 88.06 179 TYR A CA 1
ATOM 1415 C C . TYR A 1 179 ? -15.468 7.105 4.740 1.00 88.06 179 TYR A C 1
ATOM 1417 O O . TYR A 1 179 ? -15.938 7.282 3.617 1.00 88.06 179 TYR A O 1
ATOM 1425 N N . GLU A 1 180 ? -14.307 7.651 5.111 1.00 86.62 180 GLU A N 1
ATOM 1426 C CA . GLU A 1 180 ? -13.447 8.455 4.230 1.00 86.62 180 GLU A CA 1
ATOM 1427 C C . GLU A 1 180 ? -12.984 7.637 3.017 1.00 86.62 180 GLU A C 1
ATOM 1429 O O . GLU A 1 180 ? -13.089 8.096 1.882 1.00 86.62 180 GLU A O 1
ATOM 1434 N N . HIS A 1 181 ? -12.589 6.382 3.239 1.00 76.44 181 HIS A N 1
ATOM 1435 C CA . HIS A 1 181 ? -12.188 5.479 2.161 1.00 76.44 181 HIS A CA 1
ATOM 1436 C C . HIS A 1 181 ? -13.368 4.963 1.322 1.00 76.44 181 HIS A C 1
ATOM 1438 O O . HIS A 1 181 ? -13.162 4.518 0.201 1.00 76.44 181 HIS A O 1
ATOM 1444 N N . SER A 1 182 ? -14.600 5.025 1.838 1.00 75.12 182 SER A N 1
ATOM 1445 C CA . SER A 1 182 ? -15.808 4.610 1.105 1.00 75.12 182 SER A CA 1
ATOM 1446 C C . SER A 1 182 ? -16.352 5.696 0.160 1.00 75.12 182 SER A C 1
ATOM 1448 O O . SER A 1 182 ? -17.324 5.454 -0.551 1.00 75.12 182 SER A O 1
ATOM 1450 N N . ARG A 1 183 ? -15.788 6.914 0.192 1.00 69.25 183 ARG A N 1
ATOM 1451 C CA . ARG A 1 183 ? -16.210 8.063 -0.635 1.00 69.25 183 ARG A CA 1
ATOM 1452 C C . ARG A 1 183 ? -15.366 8.277 -1.897 1.00 69.25 183 ARG A C 1
ATOM 1454 O O . ARG A 1 183 ? -15.685 9.190 -2.658 1.00 69.25 183 ARG A O 1
ATOM 1461 N N . VAL A 1 184 ? -14.308 7.492 -2.088 1.00 54.38 184 VAL A N 1
ATOM 1462 C CA . VAL A 1 184 ? -13.426 7.516 -3.269 1.00 54.38 184 VAL A CA 1
ATOM 1463 C C . VAL A 1 184 ? -13.881 6.450 -4.255 1.00 54.38 184 VAL A C 1
ATOM 1465 O O . VAL A 1 184 ? -13.897 6.759 -5.466 1.00 54.38 184 VAL A O 1
#

Radius of gyration: 39.22 Å; Cα contacts (8 Å, |Δi|>4): 21; chains: 1; bounding box: 92×73×78 Å

Mean predicted aligned error: 22.27 Å

Sequence (184 aa):
MTASSSVAPEVAADGHEDDDVEEEENNEEDENNQGRRLSWTEADNIRLKLVRDQPKWTRNYCKGKKKKNDPIDLEIAGEARPMGTKTAKAKAGMPDSYLSHDDIQMYYDIQALRASTVEKTADVQLRLSREKLEAAQTREMTSIAKMYIDLLMADLSGMTDMQRAEHQRALQYFGDKVYEHSRV